Protein AF-A0A426UCU6-F1 (afdb_monomer_lite)

Radius of gyration: 27.32 Å; chains: 1; bounding box: 72×67×62 Å

Sequence (265 aa):
MPDPGFSDDDGSADPRLSAALAAWAEDGAAVGPVLEALKGARLLVPVVAVLGEVEEDENGLRREKTSDMAVPTLKAGSRTALPAFTSTDSLARWDPKARPVAVPLRQALQAAAHEKADTVVLDLAGPVPFELTGPALLALAVGRCAFAVRLPEQPLGYLLALVLAVLAALALGAVVSALSRTTKIAGAIGSAVFFPAMFCAGVWAPVQTMPDVLARIVGYTPFGAAAEALNRAAAGDWPGWTRLGVLVAWTALLTAAASRWFRWE

Structure (mmCIF, N/CA/C/O backbone):
data_AF-A0A426UCU6-F1
#
_entry.id   AF-A0A426UCU6-F1
#
loop_
_atom_site.group_PDB
_atom_site.id
_atom_site.type_symbol
_atom_site.label_atom_id
_atom_site.label_alt_id
_atom_site.label_comp_id
_atom_site.label_asym_id
_atom_site.label_entity_id
_atom_site.label_seq_id
_atom_site.pdbx_PDB_ins_code
_atom_site.Cartn_x
_atom_site.Cartn_y
_atom_site.Cartn_z
_atom_site.occupancy
_atom_site.B_iso_or_equiv
_atom_site.auth_seq_id
_atom_site.auth_comp_id
_atom_site.auth_asym_id
_atom_site.auth_atom_id
_atom_site.pdbx_PDB_model_num
ATOM 1 N N . MET A 1 1 ? -24.075 15.643 0.579 1.00 38.56 1 MET A N 1
ATOM 2 C CA . MET A 1 1 ? -23.185 15.077 1.613 1.00 38.56 1 MET A CA 1
ATOM 3 C C . MET A 1 1 ? -22.781 13.697 1.111 1.00 38.56 1 MET A C 1
ATOM 5 O O . MET A 1 1 ? -23.686 13.008 0.653 1.00 38.56 1 MET A O 1
ATOM 9 N N . PRO A 1 2 ? -21.489 13.335 1.039 1.00 42.75 2 PRO A N 1
ATOM 10 C CA . PRO A 1 2 ? -21.115 11.984 0.632 1.00 42.75 2 PRO A CA 1
ATOM 11 C C . PRO A 1 2 ? -21.655 10.996 1.670 1.00 42.75 2 PRO A C 1
ATOM 13 O O . PRO A 1 2 ? -21.507 11.236 2.866 1.00 42.75 2 PRO A O 1
ATOM 16 N N . ASP A 1 3 ? -22.314 9.937 1.211 1.00 45.59 3 ASP A N 1
ATOM 17 C CA . ASP A 1 3 ? -22.763 8.833 2.055 1.00 45.59 3 ASP A CA 1
ATOM 18 C C . ASP A 1 3 ? -21.530 8.001 2.453 1.00 45.59 3 ASP A C 1
ATOM 20 O O . ASP A 1 3 ? -20.845 7.484 1.564 1.00 45.59 3 ASP A O 1
ATOM 24 N N . PRO A 1 4 ? -21.185 7.904 3.750 1.00 56.03 4 PRO A N 1
ATOM 25 C CA . PRO A 1 4 ? -20.029 7.135 4.198 1.00 56.03 4 PRO A CA 1
ATOM 26 C C . PRO A 1 4 ? -20.205 5.617 4.005 1.00 56.03 4 PRO A C 1
ATOM 28 O O . PRO A 1 4 ? -19.239 4.882 4.207 1.00 56.03 4 PRO A O 1
ATOM 31 N N . GLY A 1 5 ? -21.390 5.143 3.593 1.00 56.28 5 GLY A N 1
ATOM 32 C CA . GLY A 1 5 ? -21.673 3.727 3.332 1.00 56.28 5 GLY A CA 1
ATOM 33 C C . GLY A 1 5 ? -22.004 2.921 4.590 1.00 56.28 5 GLY A C 1
ATOM 34 O O . GLY A 1 5 ? -21.930 1.696 4.566 1.00 56.28 5 GLY A O 1
ATOM 35 N N . PHE A 1 6 ? -22.348 3.606 5.684 1.00 59.41 6 PHE A N 1
ATOM 36 C CA . PHE A 1 6 ? -22.609 3.030 7.010 1.00 59.41 6 PHE A CA 1
ATOM 37 C C . PHE A 1 6 ? -23.947 3.514 7.598 1.00 59.41 6 PHE A C 1
ATOM 39 O O . PHE A 1 6 ? -24.072 3.680 8.805 1.00 59.41 6 PHE A O 1
ATOM 46 N N . SER A 1 7 ? -24.952 3.791 6.764 1.00 58.00 7 SER A N 1
ATOM 47 C CA . SER A 1 7 ? -26.262 4.289 7.218 1.00 58.00 7 SER A CA 1
ATOM 48 C C . SER A 1 7 ? -27.008 3.331 8.158 1.00 58.00 7 SER A C 1
ATOM 50 O O . SER A 1 7 ? -27.798 3.796 8.974 1.00 58.00 7 SER A O 1
ATOM 52 N N . ASP A 1 8 ? -26.722 2.028 8.066 1.00 62.72 8 ASP A N 1
ATOM 53 C CA . ASP A 1 8 ? -27.318 0.958 8.884 1.00 62.72 8 ASP A CA 1
ATOM 54 C C . ASP A 1 8 ? -26.378 0.462 10.006 1.00 62.72 8 ASP A C 1
ATOM 56 O O . ASP A 1 8 ? -26.573 -0.620 10.559 1.00 62.72 8 ASP A O 1
ATOM 60 N N . ASP A 1 9 ? -25.320 1.216 10.319 1.00 75.38 9 ASP A N 1
ATOM 61 C CA . ASP A 1 9 ? -24.362 0.877 11.373 1.00 75.38 9 ASP A CA 1
ATOM 62 C C . ASP A 1 9 ? -24.988 1.012 12.769 1.00 75.38 9 ASP A C 1
ATOM 64 O O . ASP A 1 9 ? -25.373 2.102 13.194 1.00 75.38 9 ASP A O 1
ATOM 68 N N . ASP A 1 10 ? -25.055 -0.101 13.501 1.00 82.19 10 ASP A N 1
ATOM 69 C CA . ASP A 1 10 ? -25.575 -0.162 14.872 1.00 82.19 10 ASP A CA 1
ATOM 70 C C . ASP A 1 10 ? -24.562 0.325 15.927 1.00 82.19 10 ASP A C 1
ATOM 72 O O . ASP A 1 10 ? -24.868 0.373 17.121 1.00 82.19 10 ASP A O 1
ATOM 76 N N . GLY A 1 11 ? -23.356 0.708 15.493 1.00 84.12 11 GLY A N 1
ATOM 77 C CA . GLY A 1 11 ? -22.290 1.225 16.341 1.00 84.12 11 GLY A CA 1
ATOM 78 C C . GLY A 1 11 ? -21.511 0.143 17.088 1.00 84.12 11 GLY A C 1
ATOM 79 O O . GLY A 1 11 ? -20.536 0.474 17.774 1.00 84.12 11 GLY A O 1
ATOM 80 N N . SER A 1 12 ? -21.881 -1.132 16.941 1.00 90.00 12 SER A N 1
ATOM 81 C CA . SER A 1 12 ? -21.169 -2.258 17.543 1.00 90.00 12 SER A CA 1
ATOM 82 C C . SER A 1 12 ? -19.836 -2.538 16.835 1.00 90.00 12 SER A C 1
ATOM 84 O O . SER A 1 12 ? -19.580 -2.089 15.710 1.00 90.00 12 SER A O 1
ATOM 86 N N . ALA A 1 13 ? -18.940 -3.239 17.534 1.00 90.19 13 ALA A N 1
ATOM 87 C CA . ALA A 1 13 ? -17.678 -3.687 16.957 1.00 90.19 13 ALA A CA 1
ATOM 88 C C . ALA A 1 13 ? -17.899 -4.889 16.031 1.00 90.19 13 ALA A C 1
ATOM 90 O O . ALA A 1 13 ? -18.706 -5.769 16.329 1.00 90.19 13 ALA A O 1
ATOM 91 N N . ASP A 1 14 ? -17.127 -4.963 14.942 1.00 91.50 14 ASP A N 1
ATOM 92 C CA . ASP A 1 14 ? -17.108 -6.144 14.075 1.00 91.50 14 ASP A CA 1
ATOM 93 C C . ASP A 1 14 ? -16.701 -7.384 14.903 1.00 91.50 14 ASP A C 1
ATOM 95 O O . ASP A 1 14 ? -15.588 -7.406 15.445 1.00 91.50 14 ASP A O 1
ATOM 99 N N . PRO A 1 15 ? -17.538 -8.440 14.978 1.00 91.19 15 PRO A N 1
ATOM 100 C CA . PRO A 1 15 ? -17.249 -9.625 15.784 1.00 91.19 15 PRO A CA 1
ATOM 101 C C . PRO A 1 15 ? -15.920 -10.303 15.433 1.00 91.19 15 PRO A C 1
ATOM 103 O O . PRO A 1 15 ? -15.260 -10.864 16.310 1.00 91.19 15 PRO A O 1
ATOM 106 N N . ARG A 1 16 ? -15.498 -10.249 14.161 1.00 92.19 16 ARG A N 1
ATOM 107 C CA . ARG A 1 16 ? -14.213 -10.805 13.712 1.00 92.19 16 ARG A CA 1
ATOM 108 C C . ARG A 1 16 ? -13.048 -9.992 14.253 1.00 92.19 16 ARG A C 1
ATOM 110 O O . ARG A 1 16 ? -12.051 -10.576 14.671 1.00 92.19 16 ARG A O 1
ATOM 117 N N . LEU A 1 17 ? -13.175 -8.665 14.262 1.00 92.44 17 LEU A N 1
ATOM 118 C CA . LEU A 1 17 ? -12.158 -7.781 14.823 1.00 92.44 17 LEU A CA 1
ATOM 119 C C . LEU A 1 17 ? -12.081 -7.932 16.343 1.00 92.44 17 LEU A C 1
ATOM 121 O O . LEU A 1 17 ? -10.983 -8.063 16.875 1.00 92.44 17 LEU A O 1
ATOM 125 N N . SER A 1 18 ? -13.222 -7.999 17.033 1.00 93.50 18 SER A N 1
ATOM 126 C CA . SER A 1 18 ? -13.260 -8.241 18.480 1.00 93.50 18 SER A CA 1
ATOM 127 C C . SER A 1 18 ? -12.604 -9.570 18.860 1.00 93.50 18 SER A C 1
ATOM 129 O O . SER A 1 18 ? -11.796 -9.605 19.786 1.00 93.50 18 SER A O 1
ATOM 131 N N . ALA A 1 19 ? -12.889 -10.650 18.125 1.00 93.00 19 ALA A N 1
ATOM 132 C CA . ALA A 1 19 ? -12.264 -11.951 18.361 1.00 93.00 19 ALA A CA 1
ATOM 133 C C . ALA A 1 19 ? -10.749 -11.927 18.097 1.00 93.00 19 ALA A C 1
ATOM 135 O O . ALA A 1 19 ? -9.981 -12.489 18.875 1.00 93.00 19 ALA A O 1
ATOM 136 N N . ALA A 1 20 ? -10.307 -11.252 17.031 1.00 92.25 20 ALA A N 1
ATOM 137 C CA . ALA A 1 20 ? -8.887 -11.125 16.719 1.00 92.25 20 ALA A CA 1
ATOM 138 C C . ALA A 1 20 ? -8.130 -10.303 17.775 1.00 92.25 20 ALA A C 1
ATOM 140 O O . ALA A 1 20 ? -7.030 -10.685 18.167 1.00 92.25 20 ALA A O 1
ATOM 141 N N . LEU A 1 21 ? -8.719 -9.205 18.262 1.00 93.19 21 LEU A N 1
ATOM 142 C CA . LEU A 1 21 ? -8.142 -8.392 19.336 1.00 93.19 21 LEU A CA 1
ATOM 143 C C . LEU A 1 21 ? -8.059 -9.172 20.652 1.00 93.19 21 LEU A C 1
ATOM 145 O O . LEU A 1 21 ? -7.037 -9.104 21.326 1.00 93.19 21 LEU A O 1
ATOM 149 N N . ALA A 1 22 ? -9.090 -9.949 20.996 1.00 93.50 22 ALA A N 1
ATOM 150 C CA . ALA A 1 22 ? -9.064 -10.819 22.171 1.00 93.50 22 ALA A CA 1
ATOM 151 C C . ALA A 1 22 ? -7.966 -11.891 22.064 1.00 93.50 22 ALA A C 1
ATOM 153 O O . ALA A 1 22 ? -7.187 -12.062 22.996 1.00 93.50 22 ALA A O 1
ATOM 154 N N . ALA A 1 23 ? -7.840 -12.547 20.905 1.00 90.69 23 ALA A N 1
ATOM 155 C CA . ALA A 1 23 ? -6.775 -13.518 20.661 1.00 90.69 23 ALA A CA 1
ATOM 156 C C . ALA A 1 23 ? -5.378 -12.882 20.746 1.00 90.69 23 ALA A C 1
ATOM 158 O O . ALA A 1 23 ? -4.464 -13.487 21.292 1.00 90.69 23 ALA A O 1
ATOM 159 N N . TRP A 1 24 ? -5.213 -11.650 20.255 1.00 91.88 24 TRP A N 1
ATOM 160 C CA . TRP A 1 24 ? -3.963 -10.902 20.399 1.00 91.88 24 TRP A CA 1
ATOM 161 C C . TRP A 1 24 ? -3.661 -10.505 21.851 1.00 91.88 24 TRP A C 1
ATOM 163 O O . TRP A 1 24 ? -2.501 -10.497 22.259 1.00 91.88 24 TRP A O 1
ATOM 173 N N . ALA A 1 25 ? -4.687 -10.192 22.647 1.00 91.62 25 ALA A N 1
ATOM 174 C CA . ALA A 1 25 ? -4.513 -9.889 24.066 1.00 91.62 25 ALA A CA 1
ATOM 175 C C . ALA A 1 25 ? -4.003 -11.106 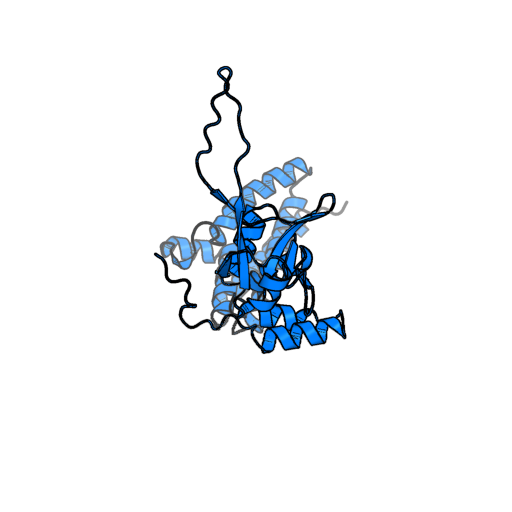24.859 1.00 91.62 25 ALA A C 1
ATOM 177 O O . ALA A 1 25 ? -3.271 -10.938 25.834 1.00 91.62 25 ALA A O 1
ATOM 178 N N . GLU A 1 26 ? -4.378 -12.317 24.438 1.00 91.56 26 GLU A N 1
ATOM 179 C CA . GLU A 1 26 ? -3.870 -13.576 24.993 1.00 91.56 26 GLU A CA 1
ATOM 180 C C . GLU A 1 26 ? -2.491 -13.953 24.420 1.00 91.56 26 GLU A C 1
ATOM 182 O O . GLU A 1 26 ? -1.612 -14.387 25.166 1.00 91.56 26 GLU A O 1
ATOM 187 N N . ASP A 1 27 ? -2.282 -13.755 23.114 1.00 87.69 27 ASP A N 1
ATOM 188 C CA . ASP A 1 27 ? -1.032 -14.015 22.395 1.00 87.69 27 ASP A CA 1
ATOM 189 C C . ASP A 1 27 ? -0.600 -12.801 21.556 1.00 87.69 27 ASP A C 1
ATOM 191 O O . ASP A 1 27 ? -1.056 -12.584 20.429 1.00 87.69 27 ASP A O 1
ATOM 195 N N . GLY A 1 28 ? 0.375 -12.047 22.070 1.00 82.69 28 GLY A N 1
ATOM 196 C CA . GLY A 1 28 ? 0.906 -10.856 21.404 1.00 82.69 28 GLY A CA 1
ATOM 197 C C . GLY A 1 28 ? 1.529 -11.107 20.021 1.00 82.69 28 GLY A C 1
ATOM 198 O O . GLY A 1 28 ? 1.760 -10.144 19.286 1.00 82.69 28 GLY A O 1
ATOM 199 N N . ALA A 1 29 ? 1.785 -12.364 19.630 1.00 79.38 29 ALA A N 1
ATOM 200 C CA . ALA A 1 29 ? 2.235 -12.722 18.285 1.00 79.38 29 ALA A CA 1
ATOM 201 C C . ALA A 1 29 ? 1.091 -12.771 17.250 1.00 79.38 29 ALA A C 1
ATOM 203 O O . ALA A 1 29 ? 1.349 -12.678 16.045 1.00 79.38 29 ALA A O 1
ATOM 204 N N . ALA A 1 30 ? -0.174 -12.845 17.682 1.00 81.88 30 ALA A N 1
ATOM 205 C CA . ALA A 1 30 ? -1.359 -12.961 16.826 1.00 81.88 30 ALA A CA 1
ATOM 206 C C . ALA A 1 30 ? -1.780 -11.633 16.154 1.00 81.88 30 ALA A C 1
ATOM 208 O O . ALA A 1 30 ? -2.961 -11.341 15.973 1.00 81.88 30 ALA A O 1
ATOM 209 N N . VAL A 1 31 ? -0.810 -10.821 15.725 1.00 84.56 31 VAL A N 1
ATOM 210 C CA . VAL A 1 31 ? -1.042 -9.535 15.042 1.00 84.56 31 VAL A CA 1
ATOM 211 C C . VAL A 1 31 ? -1.654 -9.732 13.649 1.00 84.56 31 VAL A C 1
ATOM 213 O O . VAL A 1 31 ? -2.490 -8.942 13.220 1.00 84.56 31 VAL A O 1
ATOM 216 N N . GLY A 1 32 ? -1.271 -10.794 12.931 1.00 83.19 32 GLY A N 1
ATOM 217 C CA . GLY A 1 32 ? -1.750 -11.072 11.568 1.00 83.19 32 GLY A CA 1
ATOM 218 C C . GLY A 1 32 ? -3.282 -11.118 11.444 1.00 83.19 32 GLY A C 1
ATOM 219 O O . GLY A 1 32 ? -3.838 -10.362 10.646 1.00 83.19 32 GLY A O 1
ATOM 220 N N . PRO A 1 33 ? -3.983 -11.936 12.253 1.00 86.06 33 PRO A N 1
ATOM 221 C CA . PRO A 1 33 ? -5.446 -11.957 12.303 1.00 86.06 33 PRO A CA 1
ATOM 222 C C . PRO A 1 33 ? -6.094 -10.591 12.574 1.00 86.06 33 PRO A C 1
ATOM 224 O O . PRO A 1 33 ? -7.106 -10.272 11.949 1.00 86.06 33 PRO A O 1
ATOM 227 N N . VAL A 1 34 ? -5.502 -9.761 13.445 1.00 88.56 34 VAL A N 1
ATOM 228 C CA . VAL A 1 34 ? -5.992 -8.396 13.726 1.00 88.56 34 VAL A CA 1
ATOM 229 C C . VAL A 1 34 ? -5.906 -7.531 12.470 1.00 88.56 34 VAL A C 1
ATOM 231 O O . VAL A 1 34 ? -6.882 -6.884 12.089 1.00 88.56 34 VAL A O 1
ATOM 234 N N . LEU A 1 35 ? -4.762 -7.556 11.779 1.00 86.62 35 LEU A N 1
ATOM 235 C CA . LEU A 1 35 ? -4.560 -6.796 10.544 1.00 86.62 35 LEU A CA 1
ATOM 236 C C . LEU A 1 35 ? -5.507 -7.239 9.420 1.00 86.62 35 LEU A C 1
ATOM 238 O O . LEU A 1 35 ? -5.981 -6.389 8.667 1.00 86.62 35 LEU A O 1
ATOM 242 N N . GLU A 1 36 ? -5.800 -8.537 9.299 1.00 85.06 36 GLU A N 1
ATOM 243 C CA . GLU A 1 36 ? -6.770 -9.045 8.321 1.00 85.06 36 GLU A CA 1
ATOM 244 C C . GLU A 1 36 ? -8.198 -8.586 8.636 1.00 85.06 36 GLU A C 1
ATOM 246 O O . GLU A 1 36 ? -8.884 -8.079 7.745 1.00 85.06 36 GLU A O 1
ATOM 251 N N . ALA A 1 37 ? -8.631 -8.692 9.896 1.00 88.19 37 ALA A N 1
ATOM 252 C CA . ALA A 1 37 ? -9.958 -8.244 10.316 1.00 88.19 37 ALA A CA 1
ATOM 253 C C . ALA A 1 37 ? -10.142 -6.725 10.124 1.00 88.19 37 ALA A C 1
ATOM 255 O O . ALA A 1 37 ? -11.186 -6.275 9.647 1.00 88.19 37 ALA A O 1
ATOM 256 N N . LEU A 1 38 ? -9.098 -5.930 10.387 1.00 88.19 38 LEU A N 1
ATOM 257 C CA . LEU A 1 38 ? -9.118 -4.474 10.217 1.00 88.19 38 LEU A CA 1
ATOM 258 C C . LEU A 1 38 ? -9.374 -4.012 8.773 1.00 88.19 38 LEU A C 1
ATOM 260 O O . LEU A 1 38 ? -9.878 -2.908 8.571 1.00 88.19 38 LEU A O 1
ATOM 264 N N . LYS A 1 39 ? -9.048 -4.815 7.749 1.00 83.94 39 LYS A N 1
ATOM 265 C CA . LYS A 1 39 ? -9.211 -4.410 6.336 1.00 83.94 39 LYS A CA 1
ATOM 266 C C . LYS A 1 39 ? -10.669 -4.165 5.946 1.00 83.94 39 LYS A C 1
ATOM 268 O O . LYS A 1 39 ? -10.915 -3.328 5.072 1.00 83.94 39 LYS A O 1
ATOM 273 N N . GLY A 1 40 ? -11.587 -4.928 6.539 1.00 80.31 40 GLY A N 1
ATOM 274 C CA . GLY A 1 40 ? -13.028 -4.851 6.289 1.00 80.31 40 GLY A CA 1
ATOM 275 C C . GLY A 1 40 ? -13.802 -4.095 7.366 1.00 80.31 40 GLY A C 1
ATOM 276 O O . GLY A 1 40 ? -14.949 -3.731 7.126 1.00 80.31 40 GLY A O 1
ATOM 277 N N . ALA A 1 41 ? -13.180 -3.842 8.518 1.00 87.00 41 ALA A N 1
ATOM 278 C CA . ALA A 1 41 ? -13.841 -3.213 9.645 1.00 87.00 41 ALA A CA 1
ATOM 279 C C . ALA A 1 41 ? -14.044 -1.703 9.446 1.00 87.00 41 ALA A C 1
ATOM 281 O O . ALA A 1 41 ? -13.223 -0.981 8.864 1.00 87.00 41 ALA A O 1
ATOM 282 N N . ARG A 1 42 ? -15.153 -1.232 10.004 1.00 91.06 42 ARG A N 1
ATOM 283 C CA . ARG A 1 42 ? -15.456 0.176 10.233 1.00 91.06 42 ARG A CA 1
ATOM 284 C C . ARG A 1 42 ? -14.768 0.629 11.519 1.00 91.06 42 ARG A C 1
ATOM 286 O O . ARG A 1 42 ? -14.824 -0.071 12.526 1.00 91.06 42 ARG A O 1
ATOM 293 N N . LEU A 1 43 ? -14.145 1.802 11.483 1.00 92.38 43 LEU A N 1
ATOM 294 C CA . LEU A 1 43 ? -13.566 2.449 12.657 1.00 92.38 43 LEU A CA 1
ATOM 295 C C . LEU A 1 43 ? -14.312 3.745 12.961 1.00 92.38 43 LEU A C 1
ATOM 297 O O . LEU A 1 43 ? -14.764 4.445 12.056 1.00 92.38 43 LEU A O 1
ATOM 301 N N . LEU A 1 44 ? -14.397 4.083 14.240 1.00 91.94 44 LEU A N 1
ATOM 302 C CA . LEU A 1 44 ? -14.905 5.355 14.726 1.00 91.94 44 LEU A CA 1
ATOM 303 C C . LEU A 1 44 ? -13.738 6.269 15.060 1.00 91.94 44 LEU A C 1
ATOM 305 O O . LEU A 1 44 ? -12.973 5.998 15.984 1.00 91.94 44 LEU A O 1
ATOM 309 N N . VAL A 1 45 ? -13.618 7.368 14.324 1.00 91.06 45 VAL A N 1
ATOM 310 C CA . VAL A 1 45 ? -12.691 8.445 14.671 1.00 91.06 45 VAL A CA 1
ATOM 311 C C . VAL A 1 45 ? -13.464 9.470 15.506 1.00 91.06 45 VAL A C 1
ATOM 313 O O . VAL A 1 45 ? -14.530 9.917 15.068 1.00 91.06 45 VAL A O 1
ATOM 316 N N . PRO A 1 46 ? -12.986 9.826 16.712 1.00 88.88 46 PRO A N 1
ATOM 317 C CA . PRO A 1 46 ? -13.632 10.8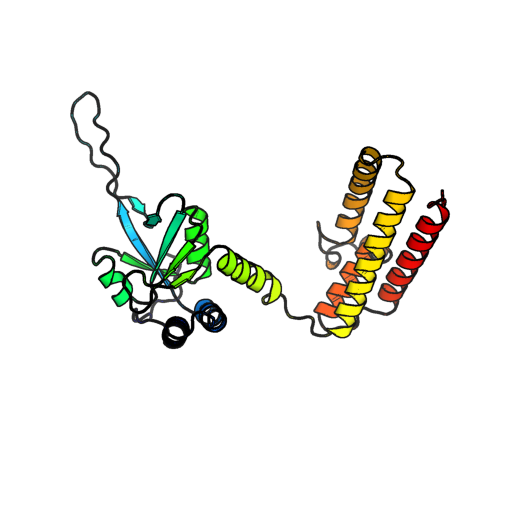46 17.520 1.00 88.88 46 PRO A CA 1
ATOM 318 C C . PRO A 1 46 ? -13.464 12.212 16.865 1.00 88.88 46 PRO A C 1
ATOM 320 O O . PRO A 1 46 ? -12.376 12.568 16.416 1.00 88.88 46 PRO A O 1
ATOM 323 N N . VAL A 1 47 ? -14.521 13.014 16.874 1.00 84.31 47 VAL A N 1
ATOM 324 C CA . VAL A 1 47 ? -14.413 14.443 16.582 1.00 84.31 47 VAL A CA 1
ATOM 325 C C . VAL A 1 47 ? -14.917 15.217 17.787 1.00 84.31 47 VAL A C 1
ATOM 327 O O . VAL A 1 47 ? -16.038 14.998 18.259 1.00 84.31 47 VAL A O 1
ATOM 330 N N . VAL A 1 48 ? -14.071 16.112 18.291 1.00 76.44 48 VAL A N 1
ATOM 331 C CA . VAL A 1 48 ? -14.371 16.980 19.431 1.00 76.44 48 VAL A CA 1
ATOM 332 C C . VAL A 1 48 ? -14.369 18.432 18.969 1.00 76.44 48 VAL A C 1
ATOM 334 O O . VAL A 1 48 ? -13.588 18.829 18.104 1.00 76.44 48 VAL A O 1
ATOM 337 N N . ALA A 1 49 ? -15.273 19.232 19.527 1.00 64.12 49 ALA A N 1
ATOM 338 C CA . ALA A 1 49 ? -15.246 20.671 19.310 1.00 64.12 49 ALA A CA 1
ATOM 339 C C . ALA A 1 49 ? -14.083 21.252 20.122 1.00 64.12 49 ALA A C 1
ATOM 341 O O . ALA A 1 49 ? -14.080 21.143 21.350 1.00 64.12 49 ALA A O 1
ATOM 342 N N . VAL A 1 50 ? -13.104 21.856 19.450 1.00 57.00 50 VAL A N 1
ATOM 343 C CA . VAL A 1 50 ? -12.022 22.577 20.126 1.00 57.00 50 VAL A CA 1
ATOM 344 C C . VAL A 1 50 ? -12.442 24.040 20.229 1.00 57.00 50 VAL A C 1
ATOM 346 O O . VAL A 1 50 ? -12.776 24.680 19.233 1.00 57.00 50 VAL A O 1
ATOM 349 N N . LEU A 1 51 ? -12.481 24.563 21.455 1.00 46.44 51 LEU A N 1
ATOM 350 C CA . LEU A 1 51 ? -12.589 26.001 21.691 1.00 46.44 51 LEU A CA 1
ATOM 351 C C . LEU A 1 51 ? -11.263 26.627 21.249 1.00 46.44 51 LEU A C 1
ATOM 353 O O . LEU A 1 51 ? -10.224 26.313 21.825 1.00 46.44 51 LEU A O 1
ATOM 357 N N . GLY A 1 52 ? -11.297 27.449 20.198 1.00 43.72 52 GLY A N 1
ATOM 358 C CA . GLY A 1 52 ? -10.126 28.195 19.738 1.00 43.72 52 GLY A CA 1
ATOM 359 C C . GLY A 1 52 ? -9.561 29.094 20.842 1.00 43.72 52 GLY A C 1
ATOM 360 O O . GLY A 1 52 ? -10.300 29.538 21.724 1.00 43.72 52 GLY A O 1
ATOM 361 N N . GLU A 1 53 ? -8.249 29.333 20.806 1.00 38.78 53 GLU A N 1
ATOM 362 C CA . GLU A 1 53 ? -7.574 30.235 21.742 1.00 38.78 53 GLU A CA 1
ATOM 363 C C . GLU A 1 53 ? -8.213 31.632 21.711 1.00 38.78 53 GLU A C 1
ATOM 365 O O . GLU A 1 53 ? -8.568 32.163 20.658 1.00 38.78 53 GLU A O 1
ATOM 370 N N . VAL A 1 54 ? -8.396 32.214 22.898 1.00 41.59 54 VAL A N 1
ATOM 371 C CA . VAL A 1 54 ? -8.938 33.563 23.069 1.00 41.59 54 VAL A CA 1
ATOM 372 C C . VAL A 1 54 ? -7.808 34.557 22.805 1.00 41.59 54 VAL A C 1
ATOM 374 O O . VAL A 1 54 ? -6.948 34.736 23.662 1.00 41.59 54 VAL A O 1
ATOM 377 N N . GLU A 1 55 ? -7.804 35.218 21.649 1.00 37.91 55 GLU A N 1
ATOM 378 C CA . GLU A 1 55 ? -7.014 36.442 21.479 1.00 37.91 55 GLU A CA 1
ATOM 379 C C . GLU A 1 55 ? -7.745 37.606 22.167 1.00 37.91 55 GLU A C 1
ATOM 381 O O . GLU A 1 55 ? -8.884 37.942 21.828 1.00 37.91 55 GLU A O 1
ATOM 386 N N . GLU A 1 56 ? -7.103 38.208 23.171 1.00 38.56 56 GLU A N 1
ATOM 387 C CA . GLU A 1 56 ? -7.499 39.513 23.702 1.00 38.56 56 GLU A CA 1
ATOM 388 C C . GLU A 1 56 ? -6.964 40.604 22.765 1.00 38.56 56 GLU A C 1
ATOM 390 O O . GLU A 1 56 ? -5.760 40.822 22.667 1.00 38.56 56 GLU A O 1
ATOM 395 N N . ASP A 1 57 ? -7.874 41.287 22.066 1.00 47.72 57 ASP A N 1
ATOM 396 C CA . ASP A 1 57 ? -7.584 42.561 21.402 1.00 47.72 57 ASP A CA 1
ATOM 397 C C . ASP A 1 57 ? -7.299 43.648 22.463 1.00 47.72 57 ASP A C 1
ATOM 399 O O . ASP A 1 57 ? -7.841 43.598 23.573 1.00 47.72 57 ASP A O 1
ATOM 403 N N . GLU A 1 58 ? -6.509 44.668 22.112 1.00 50.72 58 GLU A N 1
ATOM 404 C CA . GLU A 1 58 ? -6.047 45.771 22.982 1.00 50.72 58 GLU A CA 1
ATOM 405 C C . GLU A 1 58 ? -7.185 46.577 23.651 1.00 50.72 58 GLU A C 1
ATOM 407 O O . GLU A 1 58 ? -6.938 47.388 24.541 1.00 50.72 58 GLU A O 1
ATOM 412 N N . ASN A 1 59 ? -8.445 46.332 23.277 1.00 53.09 59 ASN A N 1
ATOM 413 C CA . ASN A 1 59 ? -9.636 47.001 23.807 1.00 53.09 59 ASN A CA 1
ATOM 414 C C . ASN A 1 59 ? -10.521 46.118 24.715 1.00 53.09 59 ASN A C 1
ATOM 416 O O . ASN A 1 59 ? -11.633 46.521 25.062 1.00 53.09 59 ASN A O 1
ATOM 420 N N . GLY A 1 60 ? -10.073 44.917 25.101 1.00 51.69 60 GLY A N 1
ATOM 421 C CA . GLY A 1 60 ? -10.758 44.082 26.101 1.00 51.69 60 GLY A CA 1
ATOM 422 C C . GLY A 1 60 ? -12.107 43.487 25.666 1.00 51.69 60 GLY A C 1
ATOM 423 O O . GLY A 1 60 ? -12.866 43.004 26.510 1.00 51.69 60 GLY A O 1
ATOM 424 N N . LEU A 1 61 ? -12.434 43.487 24.368 1.00 47.47 61 LEU A N 1
ATOM 425 C CA . LEU A 1 61 ? -13.608 42.775 23.857 1.00 47.47 61 LEU A CA 1
ATOM 426 C C . LEU A 1 61 ? -13.256 41.328 23.497 1.00 47.47 61 LEU A C 1
ATOM 428 O O . LEU A 1 61 ? -12.667 41.050 22.455 1.00 47.47 61 LEU A O 1
ATOM 432 N N . ARG A 1 62 ? -13.712 40.391 24.335 1.00 44.38 62 ARG A N 1
ATOM 433 C CA . ARG A 1 62 ? -13.715 38.953 24.037 1.00 44.38 62 ARG A CA 1
ATOM 434 C C . ARG A 1 62 ? -14.689 38.667 22.901 1.00 44.38 62 ARG A C 1
ATOM 436 O O . ARG A 1 62 ? -15.902 38.780 23.077 1.00 44.38 62 ARG A O 1
ATOM 443 N N . ARG A 1 63 ? -14.171 38.281 21.737 1.00 42.56 63 ARG A N 1
ATOM 444 C CA . ARG A 1 63 ? -14.989 37.824 20.611 1.00 42.56 63 ARG A CA 1
ATOM 445 C C . ARG A 1 63 ? -14.783 36.330 20.395 1.00 42.56 63 ARG A C 1
ATOM 447 O O . ARG A 1 63 ? -13.970 35.918 19.580 1.00 42.56 63 ARG A O 1
ATOM 454 N N . GLU A 1 64 ? -15.560 35.526 21.115 1.00 45.69 64 GLU A N 1
ATOM 455 C CA . GLU A 1 64 ? -15.683 34.086 20.871 1.00 45.69 64 GLU A CA 1
ATOM 456 C C . GLU A 1 64 ? -16.232 33.868 19.457 1.00 45.69 64 GLU A C 1
ATOM 458 O O . GLU A 1 64 ? -17.389 34.196 19.167 1.00 45.69 64 GLU A O 1
ATOM 463 N N . LYS A 1 65 ? -15.402 33.373 18.535 1.00 41.47 65 LYS A N 1
ATOM 464 C CA . LYS A 1 65 ? -15.855 33.120 17.169 1.00 41.47 65 LYS A CA 1
ATOM 465 C C . LYS A 1 65 ? -15.268 31.834 16.591 1.00 41.47 65 LYS A C 1
ATOM 467 O O . LYS A 1 65 ? -14.124 31.795 16.159 1.00 41.47 65 LYS A O 1
ATOM 472 N N . THR A 1 66 ? -16.182 30.874 16.442 1.00 40.00 66 THR A N 1
ATOM 473 C CA . THR A 1 66 ? -16.148 29.655 15.613 1.00 40.00 66 THR A CA 1
ATOM 474 C C . THR A 1 66 ? -15.574 28.413 16.295 1.00 40.00 66 THR A C 1
ATOM 476 O O . THR A 1 66 ? -14.380 28.287 16.525 1.00 40.00 66 THR A O 1
ATOM 479 N N . SER A 1 67 ? -16.471 27.479 16.617 1.00 42.19 67 SER A N 1
ATOM 480 C CA . SER A 1 67 ? -16.145 26.115 17.026 1.00 42.19 67 SER A CA 1
ATOM 481 C C . SER A 1 67 ? -15.590 25.350 15.822 1.00 42.19 67 SER A C 1
ATOM 483 O O . SER A 1 67 ? -16.362 25.002 14.929 1.00 42.19 67 SER A O 1
ATOM 485 N N . ASP A 1 68 ? -14.282 25.097 15.787 1.00 51.50 68 ASP A N 1
ATOM 486 C CA . ASP A 1 68 ? -13.679 24.206 14.792 1.00 51.50 68 ASP A CA 1
ATOM 487 C C . ASP A 1 68 ? -13.749 22.755 15.292 1.00 51.50 68 ASP A C 1
ATOM 489 O O . ASP A 1 68 ? -13.451 22.438 16.449 1.00 51.50 68 ASP A O 1
ATOM 493 N N . MET A 1 69 ? -14.218 21.863 14.421 1.00 57.59 69 MET A N 1
ATOM 494 C CA . MET A 1 69 ? -14.320 20.431 14.698 1.00 57.59 69 MET A CA 1
ATOM 495 C C . MET A 1 69 ? -12.965 19.788 14.401 1.00 57.59 69 MET A C 1
ATOM 497 O O . MET A 1 69 ? -12.576 19.712 13.237 1.00 57.59 69 MET A O 1
ATOM 501 N N . ALA A 1 70 ? -12.258 19.319 15.429 1.00 67.50 70 ALA A N 1
ATOM 502 C CA . ALA A 1 70 ? -10.935 18.724 15.272 1.00 67.50 70 ALA A CA 1
ATOM 503 C C . ALA A 1 70 ? -10.939 17.238 15.635 1.00 67.50 70 ALA A C 1
ATOM 505 O O . ALA A 1 70 ? -11.668 16.783 16.525 1.00 67.50 70 ALA A O 1
ATOM 506 N N . VAL A 1 71 ? -10.085 16.482 14.947 1.00 73.56 71 VAL A N 1
ATOM 507 C CA . VAL A 1 71 ? -9.759 15.115 15.343 1.00 73.56 71 VAL A CA 1
ATOM 508 C C . VAL A 1 71 ? -8.706 15.206 16.451 1.00 73.56 71 VAL A C 1
ATOM 510 O O . VAL A 1 71 ? -7.625 15.746 16.216 1.00 73.56 71 VAL A O 1
ATOM 513 N N . PRO A 1 72 ? -8.996 14.741 17.674 1.00 78.06 72 PRO A N 1
ATOM 514 C CA . PRO A 1 72 ? -8.058 14.850 18.775 1.00 78.06 72 PRO A CA 1
ATOM 515 C C . PRO A 1 72 ? -6.870 13.915 18.538 1.00 78.06 72 PRO A C 1
ATOM 517 O O . PRO A 1 72 ? -7.046 12.733 18.259 1.00 78.06 72 PRO A O 1
ATOM 520 N N . THR A 1 73 ? -5.654 14.431 18.693 1.00 82.12 73 THR A N 1
ATOM 521 C CA . THR A 1 73 ? -4.426 13.625 18.706 1.00 82.12 73 THR A CA 1
ATOM 522 C C . THR A 1 73 ? -3.932 13.441 20.132 1.00 82.12 73 THR A C 1
ATOM 524 O O . THR A 1 73 ? -3.882 14.401 20.903 1.00 82.12 73 THR A O 1
ATOM 527 N N . LEU A 1 74 ? -3.491 12.237 20.473 1.00 83.12 74 LEU A N 1
ATOM 528 C CA . LEU A 1 74 ? -2.840 11.944 21.744 1.00 83.12 74 LEU A CA 1
ATOM 529 C C . LEU A 1 74 ? -1.334 12.184 21.608 1.00 83.12 74 LEU A C 1
ATOM 531 O O . LEU A 1 74 ? -0.719 11.723 20.648 1.00 83.12 74 LEU A O 1
ATOM 535 N N . LYS A 1 75 ? -0.723 12.880 22.571 1.00 81.19 75 LYS A N 1
ATOM 536 C CA . LYS A 1 75 ? 0.732 13.090 22.616 1.00 81.19 75 LYS A CA 1
ATOM 537 C C . LYS A 1 75 ? 1.337 12.366 23.812 1.00 81.19 75 LYS A C 1
ATOM 539 O O . LYS A 1 75 ? 0.905 12.573 24.942 1.00 81.19 75 LYS A O 1
ATOM 544 N N . ALA A 1 76 ? 2.363 11.556 23.564 1.00 71.56 76 ALA A N 1
ATOM 545 C CA . ALA A 1 76 ? 3.134 10.861 24.592 1.00 71.56 76 ALA A CA 1
ATOM 546 C C . ALA A 1 76 ? 4.634 11.045 24.318 1.00 71.56 76 ALA A C 1
ATOM 548 O O . ALA A 1 76 ? 5.244 10.316 23.531 1.00 71.56 76 ALA A O 1
ATOM 549 N N . GLY A 1 77 ? 5.235 12.058 24.950 1.00 76.94 77 GLY A N 1
ATOM 550 C CA . GLY A 1 77 ? 6.612 12.462 24.660 1.00 76.94 77 GLY A CA 1
ATOM 551 C C . GLY A 1 77 ? 6.744 13.001 23.233 1.00 76.94 77 GLY A C 1
ATOM 552 O O . GLY A 1 77 ? 6.101 13.988 22.885 1.00 76.94 77 GLY A O 1
ATOM 553 N N . SER A 1 78 ? 7.570 12.354 22.407 1.00 73.69 78 SER A N 1
ATOM 554 C CA . SER A 1 78 ? 7.737 12.687 20.984 1.00 73.69 78 SER A CA 1
ATOM 555 C C . SER A 1 78 ? 6.731 11.996 20.056 1.00 73.69 78 SER A C 1
ATOM 557 O O . SER A 1 78 ? 6.678 12.336 18.876 1.00 73.69 78 SER A O 1
ATOM 559 N N . ARG A 1 79 ? 5.952 11.029 20.561 1.00 78.44 79 ARG A N 1
ATOM 560 C CA . ARG A 1 79 ? 5.001 10.255 19.755 1.00 78.44 79 ARG A CA 1
ATOM 561 C C . ARG A 1 79 ? 3.642 10.935 19.707 1.00 78.44 79 ARG A C 1
ATOM 563 O O . ARG A 1 79 ? 3.164 11.453 20.720 1.00 78.44 79 ARG A O 1
ATOM 570 N N . THR A 1 80 ? 3.030 10.898 18.529 1.00 84.00 80 THR A N 1
ATOM 571 C CA . THR A 1 80 ? 1.686 11.428 18.284 1.00 84.00 80 THR A CA 1
ATOM 572 C C . THR A 1 80 ? 0.820 10.296 17.761 1.00 84.00 80 THR A C 1
ATOM 574 O O . THR A 1 80 ? 1.158 9.670 16.761 1.00 84.00 80 THR A O 1
ATOM 577 N N . ALA A 1 81 ? -0.290 10.031 18.438 1.00 87.12 81 ALA A N 1
ATOM 578 C CA . ALA A 1 81 ? -1.185 8.937 18.120 1.00 87.12 81 ALA A CA 1
ATOM 579 C C . ALA A 1 81 ? -2.585 9.442 17.769 1.00 87.12 81 ALA A C 1
ATOM 581 O O . ALA A 1 81 ? -3.118 10.344 18.418 1.00 87.12 81 ALA A O 1
ATOM 582 N N . LEU A 1 82 ? -3.192 8.819 16.763 1.00 90.06 82 LEU A N 1
ATOM 583 C CA . LEU A 1 82 ? -4.593 9.018 16.426 1.00 90.06 82 LEU A CA 1
ATOM 584 C C . LEU A 1 82 ? -5.442 7.986 17.192 1.00 90.06 82 LEU A C 1
ATOM 586 O O . LEU A 1 82 ? -5.266 6.786 16.961 1.00 90.06 82 LEU A O 1
ATOM 590 N N . PRO A 1 83 ? -6.355 8.400 18.085 1.00 92.38 83 PRO A N 1
ATOM 591 C CA . PRO A 1 83 ? -7.320 7.491 18.681 1.00 92.38 83 PRO A CA 1
ATOM 592 C C . PRO A 1 83 ? -8.362 7.070 17.637 1.00 92.38 83 PRO A C 1
ATOM 594 O O . PRO A 1 83 ? -8.911 7.900 16.911 1.00 92.38 83 PRO A O 1
ATOM 597 N N . ALA A 1 84 ? -8.655 5.778 17.582 1.00 93.62 84 ALA A N 1
ATOM 598 C CA . ALA A 1 84 ? -9.759 5.214 16.819 1.00 93.62 84 ALA A CA 1
ATOM 599 C C . ALA A 1 84 ? -10.441 4.119 17.648 1.00 93.62 84 ALA A C 1
ATOM 601 O O . ALA A 1 84 ? -9.829 3.512 18.522 1.00 93.62 84 ALA A O 1
ATOM 602 N N . PHE A 1 85 ? -11.722 3.874 17.398 1.00 94.81 85 PHE A N 1
ATOM 603 C CA . PHE A 1 85 ? -12.526 2.970 18.220 1.00 94.81 85 PHE A CA 1
ATOM 604 C C . PHE A 1 85 ? -13.266 1.960 17.360 1.00 94.81 85 PHE A C 1
ATOM 606 O O . PHE A 1 85 ? -13.698 2.273 16.249 1.00 94.81 85 PHE A O 1
ATOM 613 N N . THR A 1 86 ? -13.413 0.743 17.871 1.00 94.19 86 THR A N 1
ATOM 614 C CA . THR A 1 86 ? -14.151 -0.320 17.178 1.00 94.19 86 THR A CA 1
ATOM 615 C C . THR A 1 86 ? -15.655 -0.219 17.420 1.00 94.19 86 THR A C 1
ATOM 617 O O . THR A 1 86 ? -16.432 -0.632 16.566 1.00 94.19 86 THR A O 1
ATOM 620 N N . SER A 1 87 ? -16.078 0.377 18.542 1.00 94.00 87 SER A N 1
ATOM 621 C CA . SER A 1 87 ? -17.489 0.544 18.904 1.00 94.00 87 SER A CA 1
ATOM 622 C C . SER A 1 87 ? -17.789 1.899 19.544 1.00 94.00 87 SER A C 1
ATOM 624 O O . SER A 1 87 ? -16.899 2.575 20.070 1.00 94.00 87 SER A O 1
ATOM 626 N N . THR A 1 88 ? -19.063 2.294 19.526 1.00 91.94 88 THR A N 1
ATOM 627 C CA . THR A 1 88 ? -19.541 3.494 20.229 1.00 91.94 88 THR A CA 1
ATOM 628 C C . THR A 1 88 ? -19.398 3.370 21.744 1.00 91.94 88 THR A C 1
ATOM 630 O O . THR A 1 88 ? -19.176 4.380 22.402 1.00 91.94 88 THR A O 1
ATOM 633 N N . ASP A 1 89 ? -19.477 2.155 22.297 1.00 92.56 89 ASP A N 1
ATOM 634 C CA . ASP A 1 89 ? -19.258 1.900 23.726 1.00 92.56 89 ASP A CA 1
ATOM 635 C C . ASP A 1 89 ? -17.795 2.160 24.116 1.00 92.56 89 ASP A C 1
ATOM 637 O O . ASP A 1 89 ? -17.531 2.920 25.047 1.00 92.56 89 ASP A O 1
ATOM 641 N N . SER A 1 90 ? -16.838 1.631 23.343 1.00 92.44 90 SER A N 1
ATOM 642 C CA . SER A 1 90 ? -15.403 1.893 23.538 1.00 92.44 90 SER A CA 1
ATOM 643 C C . SER A 1 90 ? -15.082 3.391 23.446 1.00 92.44 90 SER A C 1
ATOM 645 O O . SER A 1 90 ? -14.316 3.915 24.256 1.00 92.44 90 SER A O 1
ATOM 647 N N . LEU A 1 91 ? -15.701 4.095 22.488 1.00 91.94 91 LEU A N 1
ATOM 648 C CA . LEU A 1 91 ? -15.566 5.546 22.341 1.00 91.94 91 LEU A CA 1
ATOM 649 C C . LEU A 1 91 ? -16.143 6.297 23.550 1.00 91.94 91 LEU A C 1
ATOM 651 O O . LEU A 1 91 ? -15.485 7.185 24.086 1.00 91.94 91 LEU A O 1
ATOM 655 N N . ALA A 1 92 ? -17.347 5.936 23.998 1.00 91.06 92 ALA A N 1
ATOM 656 C CA . ALA A 1 92 ? -18.018 6.597 25.115 1.00 91.06 92 ALA A CA 1
ATOM 657 C C . ALA A 1 92 ? -17.285 6.387 26.450 1.00 91.06 92 ALA A C 1
ATOM 659 O O . ALA A 1 92 ? -17.295 7.279 27.297 1.00 91.06 92 ALA A O 1
ATOM 660 N N . ARG A 1 93 ? -16.612 5.241 26.633 1.00 92.38 93 ARG A N 1
ATOM 661 C CA . ARG A 1 93 ? -15.719 5.003 27.781 1.00 92.38 93 ARG A CA 1
ATOM 662 C C . ARG A 1 93 ? -14.510 5.934 27.786 1.00 92.38 93 ARG A C 1
ATOM 664 O O . ARG A 1 93 ? -14.022 6.275 28.859 1.00 92.38 93 ARG A O 1
ATOM 671 N N . TRP A 1 94 ? -14.017 6.314 26.607 1.00 91.12 94 TRP A N 1
ATOM 672 C CA . TRP A 1 94 ? -12.893 7.236 26.468 1.00 91.12 94 TRP A CA 1
ATOM 673 C C . TRP A 1 94 ? -13.321 8.699 26.631 1.00 91.12 94 TRP A C 1
ATOM 675 O O . TRP A 1 94 ? -12.755 9.406 27.462 1.00 91.12 94 TRP A O 1
ATOM 685 N N . ASP A 1 95 ? -14.327 9.143 25.874 1.00 89.25 95 ASP A N 1
ATOM 686 C CA . ASP A 1 95 ? -14.912 10.481 25.993 1.00 89.25 95 ASP A CA 1
ATOM 687 C C . ASP A 1 95 ? -16.410 10.461 25.624 1.00 89.25 95 ASP A C 1
ATOM 689 O O . ASP A 1 95 ? -16.760 10.397 24.441 1.00 89.25 95 ASP A O 1
ATOM 693 N N . PRO A 1 96 ? -17.321 10.588 26.610 1.00 87.25 96 PRO A N 1
ATOM 694 C CA . PRO A 1 96 ? -18.764 10.630 26.367 1.00 87.25 96 PRO A CA 1
ATOM 695 C C . PRO A 1 96 ? -19.235 11.807 25.499 1.00 87.25 96 PRO A C 1
ATOM 697 O O . PRO A 1 96 ? -20.365 11.793 25.008 1.00 87.25 96 PRO A O 1
ATOM 700 N N . LYS A 1 97 ? -18.423 12.863 25.352 1.00 85.25 97 LYS A N 1
ATOM 701 C CA . LYS A 1 97 ? -18.752 14.059 24.558 1.00 85.25 97 LYS A CA 1
ATOM 702 C C . LYS A 1 97 ? -18.258 13.966 23.115 1.00 85.25 97 LYS A C 1
ATOM 704 O O . LYS A 1 97 ? -18.667 14.792 22.294 1.00 85.25 97 LYS A O 1
ATOM 709 N N . ALA A 1 98 ? -17.396 13.002 22.798 1.00 86.69 98 ALA A N 1
ATOM 710 C CA . ALA A 1 98 ? -16.869 12.830 21.455 1.00 86.69 98 ALA A CA 1
ATOM 711 C C . ALA A 1 98 ? -17.971 12.381 20.490 1.00 86.69 98 ALA A C 1
ATOM 713 O O . ALA A 1 98 ? -18.773 11.494 20.787 1.00 86.69 98 ALA A O 1
ATOM 714 N N . ARG A 1 99 ? -18.008 12.989 19.302 1.00 88.50 99 ARG A N 1
ATOM 715 C CA . ARG A 1 99 ? -18.942 12.574 18.254 1.00 88.50 99 ARG A CA 1
ATOM 716 C C . ARG A 1 99 ? -18.313 11.457 17.420 1.00 88.50 99 ARG A C 1
ATOM 718 O O . ARG A 1 99 ? -17.201 11.657 16.925 1.00 88.50 99 ARG A O 1
ATOM 725 N N . PRO A 1 100 ? -18.994 10.311 17.239 1.00 89.31 100 PRO A N 1
ATOM 726 C CA . PRO A 1 100 ? -18.485 9.227 16.412 1.00 89.31 100 PRO A CA 1
ATOM 727 C C . PRO A 1 100 ? -18.562 9.599 14.931 1.00 89.31 100 PRO A C 1
ATOM 729 O O . PRO A 1 100 ? -19.629 9.957 14.431 1.00 89.31 100 PRO A O 1
ATOM 732 N N . VAL A 1 101 ? -17.447 9.463 14.214 1.00 89.69 101 VAL A N 1
ATOM 733 C CA . VAL A 1 101 ? -17.429 9.497 12.747 1.00 89.69 101 VAL A CA 1
ATOM 734 C C . VAL A 1 101 ? -16.969 8.140 12.233 1.00 89.69 101 VAL A C 1
ATOM 736 O O . VAL A 1 101 ? -15.812 7.759 12.406 1.00 89.69 101 VAL A O 1
ATOM 739 N N . ALA A 1 102 ? -17.895 7.410 11.612 1.00 90.00 102 ALA A N 1
ATOM 740 C CA . ALA A 1 102 ? -17.629 6.118 10.996 1.00 90.00 102 ALA A CA 1
ATOM 741 C C . ALA A 1 102 ? -16.828 6.292 9.704 1.00 90.00 102 ALA A C 1
ATOM 743 O O . ALA A 1 102 ? -17.264 6.967 8.769 1.00 90.00 102 ALA A O 1
ATOM 744 N N . VAL A 1 103 ? -15.653 5.671 9.656 1.00 88.44 103 VAL A N 1
ATOM 745 C CA . VAL A 1 103 ? -14.745 5.719 8.513 1.00 88.44 103 VAL A CA 1
ATOM 746 C C . VAL A 1 103 ? -14.139 4.338 8.245 1.00 88.44 103 VAL A C 1
ATOM 748 O O . VAL A 1 103 ? -13.900 3.562 9.175 1.00 88.44 103 VAL A O 1
ATOM 751 N N . PRO A 1 104 ? -13.830 4.000 6.983 1.00 88.69 104 PRO A N 1
ATOM 752 C CA . PRO A 1 104 ? -13.029 2.820 6.689 1.00 88.69 104 PRO A CA 1
ATOM 753 C C . PRO A 1 104 ? -11.591 3.013 7.192 1.00 88.69 104 PRO A C 1
ATOM 755 O O . PRO A 1 104 ? -11.081 4.138 7.210 1.00 88.69 104 PRO A O 1
ATOM 758 N N . LEU A 1 105 ? -10.880 1.910 7.467 1.00 85.75 105 LEU A N 1
ATOM 759 C CA . LEU A 1 105 ? -9.468 1.928 7.891 1.00 85.75 105 LEU A CA 1
ATOM 760 C C . LEU A 1 105 ? -8.605 2.881 7.050 1.00 85.75 105 LEU A C 1
ATOM 762 O O . LEU A 1 105 ? -7.815 3.644 7.586 1.00 85.75 105 LEU A O 1
ATOM 766 N N . ARG A 1 106 ? -8.785 2.887 5.723 1.00 82.44 106 ARG A N 1
ATOM 767 C CA . ARG A 1 106 ? -8.045 3.783 4.815 1.00 82.44 106 ARG A CA 1
ATOM 768 C C . ARG A 1 106 ? -8.139 5.252 5.207 1.00 82.44 106 ARG A C 1
ATOM 770 O O . ARG A 1 106 ? -7.133 5.950 5.167 1.00 82.44 106 ARG A O 1
ATOM 777 N N . GLN A 1 107 ? -9.338 5.709 5.531 1.00 84.06 107 GLN A N 1
ATOM 778 C CA . GLN A 1 107 ? -9.579 7.104 5.855 1.00 84.06 107 GLN A CA 1
ATOM 779 C C . GLN A 1 107 ? -9.074 7.426 7.266 1.00 84.06 107 GLN A C 1
ATOM 781 O O . GLN A 1 107 ? -8.510 8.497 7.461 1.00 84.06 107 GLN A O 1
ATOM 786 N N . ALA A 1 108 ? -9.154 6.482 8.212 1.00 85.31 108 ALA A N 1
ATOM 787 C CA . ALA A 1 108 ? -8.492 6.618 9.513 1.00 85.31 108 ALA A CA 1
ATOM 788 C C . ALA A 1 108 ? -6.963 6.761 9.364 1.00 85.31 108 ALA A C 1
ATOM 790 O O . ALA A 1 108 ? -6.358 7.635 9.978 1.00 85.31 108 ALA A O 1
ATOM 791 N N . LEU A 1 109 ? -6.336 5.970 8.485 1.00 83.81 109 LEU A N 1
ATOM 792 C CA . LEU A 1 109 ? -4.903 6.090 8.188 1.00 83.81 109 LEU A CA 1
ATOM 793 C C . LEU A 1 109 ? -4.548 7.422 7.507 1.00 83.81 109 LEU A C 1
ATOM 795 O O . LEU A 1 109 ? -3.504 8.001 7.798 1.00 83.81 109 LEU A O 1
ATOM 799 N N . GLN A 1 110 ? -5.406 7.924 6.614 1.00 81.31 110 GLN A N 1
ATOM 800 C CA . GLN A 1 110 ? -5.230 9.246 6.003 1.00 81.31 110 GLN A CA 1
ATOM 801 C C . GLN A 1 110 ? -5.329 10.369 7.038 1.00 81.31 110 GLN A C 1
ATOM 803 O O . GLN A 1 110 ? -4.514 11.287 7.001 1.00 81.31 110 GLN A O 1
ATOM 808 N N . ALA A 1 111 ? -6.278 10.275 7.974 1.00 81.12 111 ALA A N 1
ATOM 809 C CA . ALA A 1 111 ? -6.396 11.214 9.085 1.00 81.12 111 ALA A CA 1
ATOM 810 C C . ALA A 1 111 ? -5.138 11.184 9.965 1.00 81.12 111 ALA A C 1
ATOM 812 O O . ALA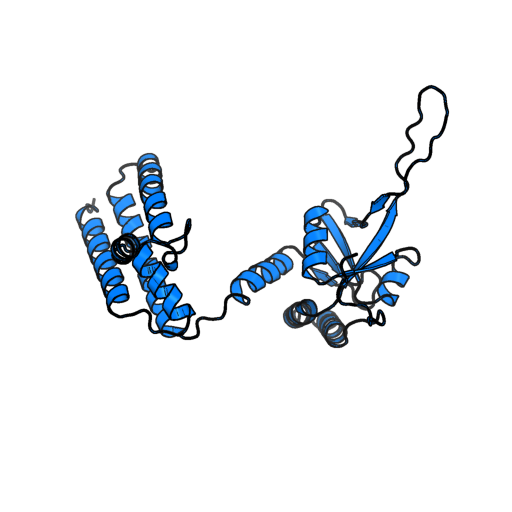 A 1 111 ? -4.568 12.234 10.240 1.00 81.12 111 ALA A O 1
ATOM 813 N N . ALA A 1 112 ? -4.627 9.997 10.309 1.00 83.31 112 ALA A N 1
ATOM 814 C CA . ALA A 1 112 ? -3.377 9.867 11.059 1.00 83.31 112 ALA A CA 1
ATOM 815 C C . ALA A 1 112 ? -2.197 10.539 10.335 1.00 83.31 112 ALA A C 1
ATOM 817 O O . ALA A 1 112 ? -1.446 11.295 10.945 1.00 83.31 112 ALA A O 1
ATOM 818 N N . ALA A 1 113 ? -2.067 10.329 9.021 1.00 80.94 113 ALA A N 1
ATOM 819 C CA . ALA A 1 113 ? -1.018 10.960 8.222 1.00 80.94 113 ALA A CA 1
ATOM 820 C C . ALA A 1 113 ? -1.154 12.493 8.161 1.00 80.94 113 ALA A C 1
ATOM 822 O O . ALA A 1 113 ? -0.147 13.197 8.258 1.00 80.94 113 ALA A O 1
ATOM 823 N N . HIS A 1 114 ? -2.379 13.010 8.020 1.00 79.12 114 HIS A N 1
ATOM 824 C CA . HIS A 1 114 ? -2.661 14.449 8.011 1.00 79.12 114 HIS A CA 1
ATOM 825 C C . HIS A 1 114 ? -2.279 15.109 9.342 1.00 79.12 114 HIS A C 1
ATOM 827 O O . HIS A 1 114 ? -1.606 16.139 9.358 1.00 79.12 114 HIS A O 1
ATOM 833 N N . GLU A 1 115 ? -2.612 14.447 10.449 1.00 80.25 115 GLU A N 1
ATOM 834 C CA . GLU A 1 115 ? -2.295 14.885 11.810 1.00 80.25 115 GLU A CA 1
ATOM 835 C C . GLU A 1 115 ? -0.834 14.620 12.225 1.00 80.25 115 GLU A C 1
ATOM 837 O O . GLU A 1 115 ? -0.445 14.884 13.363 1.00 80.25 115 GLU A O 1
ATOM 842 N N . LYS A 1 116 ? 0.003 14.101 11.312 1.00 80.88 116 LYS A N 1
ATOM 843 C CA . LYS A 1 116 ? 1.396 13.690 11.577 1.00 80.88 116 LYS A CA 1
ATOM 844 C C . LYS A 1 116 ? 1.512 12.698 12.745 1.00 80.88 116 LYS A C 1
ATOM 846 O O . LYS A 1 116 ? 2.521 12.682 13.452 1.00 80.88 116 LYS A O 1
ATOM 851 N N . ALA A 1 117 ? 0.486 11.872 12.937 1.00 81.75 117 ALA A N 1
ATOM 852 C CA . ALA A 1 117 ? 0.489 10.777 13.889 1.00 81.75 117 ALA A CA 1
ATOM 853 C C . ALA A 1 117 ? 1.237 9.569 13.304 1.00 81.75 117 ALA A C 1
ATOM 855 O O . ALA A 1 117 ? 0.978 9.145 12.177 1.00 81.75 117 ALA A O 1
ATOM 856 N N . ASP A 1 118 ? 2.165 9.005 14.075 1.00 80.06 118 ASP A N 1
ATOM 857 C CA . ASP A 1 118 ? 2.965 7.834 13.689 1.00 80.06 118 ASP A CA 1
ATOM 858 C C . ASP A 1 118 ? 2.323 6.502 14.115 1.00 80.06 118 ASP A C 1
ATOM 860 O O . ASP A 1 118 ? 2.807 5.423 13.759 1.00 80.06 118 ASP A O 1
ATOM 864 N N . THR A 1 119 ? 1.227 6.588 14.872 1.00 85.06 119 THR A N 1
ATOM 865 C CA . THR A 1 119 ? 0.537 5.462 15.496 1.00 85.06 119 THR A CA 1
ATOM 866 C C . THR A 1 119 ? -0.974 5.687 15.448 1.00 85.06 119 THR A C 1
ATOM 868 O O . THR A 1 119 ? -1.452 6.795 15.694 1.00 85.06 119 THR A O 1
ATOM 871 N N . VAL A 1 120 ? -1.745 4.635 15.175 1.00 89.06 120 VAL A N 1
ATOM 872 C CA . VAL A 1 120 ? -3.193 4.616 15.436 1.00 89.06 120 VAL A CA 1
ATOM 873 C C . VAL A 1 120 ? -3.435 3.725 16.644 1.00 89.06 120 VAL A C 1
ATOM 875 O O . VAL A 1 120 ? -2.965 2.592 16.667 1.00 89.06 120 VAL A O 1
ATOM 878 N N . VAL A 1 121 ? -4.148 4.220 17.651 1.00 91.31 121 VAL A N 1
ATOM 879 C CA . VAL A 1 121 ? -4.455 3.450 18.862 1.00 91.31 121 VAL A CA 1
ATOM 880 C C . VAL A 1 121 ? -5.926 3.090 18.846 1.00 91.31 121 VAL A C 1
ATOM 882 O O . VAL A 1 121 ? -6.781 3.976 18.853 1.00 91.31 121 VAL A O 1
ATOM 885 N N . LEU A 1 122 ? -6.201 1.790 18.806 1.00 92.69 122 LEU A N 1
ATOM 886 C CA . LEU A 1 122 ? -7.546 1.241 18.867 1.00 92.69 122 LEU A CA 1
ATOM 887 C C . LEU A 1 122 ? -7.972 1.052 20.319 1.00 92.69 122 LEU A C 1
ATOM 889 O O . LEU A 1 122 ? -7.192 0.528 21.112 1.00 92.69 122 LEU A O 1
ATOM 893 N N . ASP A 1 123 ? -9.208 1.447 20.634 1.00 92.75 123 ASP A N 1
ATOM 894 C CA . ASP A 1 123 ? -9.896 1.134 21.895 1.00 92.75 123 ASP A CA 1
ATOM 895 C C . ASP A 1 123 ? -9.041 1.413 23.141 1.00 92.75 123 ASP A C 1
ATOM 897 O O . ASP A 1 123 ? -8.897 0.576 24.032 1.00 92.75 123 ASP A O 1
ATOM 901 N N . LEU A 1 124 ? -8.475 2.624 23.219 1.00 88.44 124 LEU A N 1
ATOM 902 C CA . LEU A 1 124 ? -7.605 3.048 24.324 1.00 88.44 124 LEU A CA 1
ATOM 903 C C . LEU A 1 124 ? -8.235 2.805 25.712 1.00 88.44 124 LEU A C 1
ATOM 905 O O . LEU A 1 124 ? -7.528 2.466 26.657 1.00 88.44 124 LEU A O 1
ATOM 909 N N . ALA A 1 125 ? -9.557 2.973 25.832 1.00 86.50 125 ALA A N 1
ATOM 910 C CA . ALA A 1 125 ? -10.324 2.762 27.065 1.00 86.50 125 ALA A CA 1
ATOM 911 C C . ALA A 1 125 ? -10.878 1.325 27.221 1.00 86.50 125 ALA A C 1
ATOM 913 O O . ALA A 1 125 ? -11.729 1.065 28.076 1.00 86.50 125 ALA A O 1
ATOM 914 N N . GLY A 1 126 ? -10.398 0.387 26.405 1.00 85.38 126 GLY A N 1
ATOM 915 C CA . GLY A 1 126 ? -10.847 -0.999 26.355 1.00 85.38 126 GLY A CA 1
ATOM 916 C C . GLY A 1 126 ? -11.978 -1.244 25.346 1.00 85.38 126 GLY A C 1
ATOM 917 O O . GLY A 1 126 ? -12.540 -0.296 24.795 1.00 85.38 126 GLY A O 1
ATOM 918 N N . PRO A 1 127 ? -12.327 -2.523 25.100 1.00 83.31 127 PRO A N 1
ATOM 919 C CA . PRO A 1 127 ? -11.973 -3.692 25.917 1.00 83.31 127 PRO A CA 1
ATOM 920 C C . PRO A 1 127 ? -10.528 -4.191 25.756 1.00 83.31 127 PRO A C 1
ATOM 922 O O . PRO A 1 127 ? -9.973 -4.704 26.723 1.00 83.31 127 PRO A O 1
ATOM 925 N N . VAL A 1 128 ? -9.905 -3.999 24.589 1.00 91.19 128 VAL A N 1
ATOM 926 C CA . VAL A 1 128 ? -8.503 -4.370 24.327 1.00 91.19 128 VAL A CA 1
ATOM 927 C C . VAL A 1 128 ? -7.797 -3.205 23.625 1.00 91.19 128 VAL A C 1
ATOM 929 O O . VAL A 1 128 ? -8.102 -2.956 22.459 1.00 91.19 128 VAL A O 1
ATOM 932 N N . PRO A 1 129 ? -6.865 -2.494 24.287 1.00 91.19 129 PRO A N 1
ATOM 933 C CA . PRO A 1 129 ? -6.117 -1.428 23.640 1.00 91.19 129 PRO A CA 1
ATOM 934 C C . PRO A 1 129 ? -5.095 -2.035 22.676 1.00 91.19 129 PRO A C 1
ATOM 936 O O . PRO A 1 129 ? -4.283 -2.870 23.075 1.00 91.19 129 PRO A O 1
ATOM 939 N N . PHE A 1 130 ? -5.113 -1.614 21.413 1.00 90.25 130 PHE A N 1
ATOM 940 C CA . PHE A 1 130 ? -4.194 -2.123 20.393 1.00 90.25 130 PHE A CA 1
ATOM 941 C C . PHE A 1 130 ? -3.488 -0.982 19.663 1.00 90.25 130 PHE A C 1
ATOM 943 O O . PHE A 1 130 ? -4.126 -0.102 19.085 1.00 90.25 130 PHE A O 1
ATOM 950 N N . GLU A 1 131 ? -2.156 -1.009 19.663 1.00 89.06 131 GLU A N 1
ATOM 951 C CA . GLU A 1 131 ? -1.336 -0.011 18.980 1.00 89.06 131 GLU A CA 1
ATOM 952 C C . GLU A 1 131 ? -0.972 -0.474 17.567 1.00 89.06 131 GLU A C 1
ATOM 954 O O . GLU A 1 131 ? -0.162 -1.381 17.359 1.00 89.06 131 GLU A O 1
ATOM 959 N N . LEU A 1 132 ? -1.517 0.213 16.570 1.00 84.38 132 LEU A N 1
ATOM 960 C CA . LEU A 1 132 ? -1.102 0.073 15.184 1.00 84.38 132 LEU A CA 1
ATOM 961 C C . LEU A 1 132 ? 0.064 1.033 14.908 1.00 84.38 132 LEU A C 1
ATOM 963 O O . LEU A 1 132 ? -0.124 2.196 14.548 1.00 84.38 132 LEU A O 1
ATOM 967 N N . THR A 1 133 ? 1.280 0.531 15.116 1.00 80.25 133 THR A N 1
ATOM 968 C CA . THR A 1 133 ? 2.536 1.295 15.026 1.00 80.25 133 THR A CA 1
ATOM 969 C C . THR A 1 133 ? 3.102 1.368 13.605 1.00 80.25 133 THR A C 1
ATOM 971 O O . THR A 1 133 ? 2.736 0.582 12.729 1.00 80.25 133 THR A O 1
ATOM 974 N N . GLY A 1 134 ? 4.057 2.279 13.380 1.00 66.81 134 GLY A N 1
ATOM 975 C CA . GLY A 1 134 ? 4.757 2.490 12.105 1.00 66.81 134 GLY A CA 1
ATOM 976 C C . GLY A 1 134 ? 5.146 1.224 11.315 1.00 66.81 134 GLY A C 1
ATOM 977 O O . GLY A 1 134 ? 4.844 1.166 10.126 1.00 66.81 134 GLY A O 1
ATOM 978 N N . PRO A 1 135 ? 5.750 0.179 11.914 1.00 64.31 135 PRO A N 1
ATOM 979 C CA . PRO A 1 135 ? 6.054 -1.069 11.204 1.00 64.31 135 PRO A CA 1
ATOM 980 C C . PRO A 1 135 ? 4.811 -1.840 10.733 1.00 64.31 135 PRO A C 1
ATOM 982 O O . PRO A 1 135 ? 4.823 -2.408 9.644 1.00 64.31 135 PRO A O 1
ATOM 985 N N . ALA A 1 136 ? 3.725 -1.836 11.510 1.00 63.47 136 ALA A N 1
ATOM 986 C CA . ALA A 1 136 ? 2.455 -2.458 11.135 1.00 63.47 136 ALA A CA 1
ATOM 987 C C . ALA A 1 136 ? 1.694 -1.613 10.098 1.00 63.47 136 ALA A C 1
ATOM 989 O O . ALA A 1 136 ? 1.103 -2.158 9.169 1.00 63.47 136 ALA A O 1
ATOM 990 N N . LEU A 1 137 ? 1.777 -0.283 10.191 1.00 65.19 137 LEU A N 1
ATOM 991 C CA . LEU A 1 137 ? 1.309 0.648 9.161 1.00 65.19 137 LEU A CA 1
ATOM 992 C C . LEU A 1 137 ? 2.066 0.451 7.847 1.00 65.19 137 LEU A C 1
ATOM 994 O O . LEU A 1 137 ? 1.451 0.396 6.783 1.00 65.19 137 LEU A O 1
ATOM 998 N N . LEU A 1 138 ? 3.386 0.267 7.919 1.00 59.84 138 LEU A N 1
ATOM 999 C CA . LEU A 1 138 ? 4.222 -0.090 6.782 1.00 59.84 138 LEU A CA 1
ATOM 1000 C C . LEU A 1 138 ? 3.831 -1.467 6.246 1.00 59.84 138 LEU A C 1
ATOM 1002 O O . LEU A 1 138 ? 3.685 -1.605 5.043 1.00 59.84 138 LEU A O 1
ATOM 1006 N N . ALA A 1 139 ? 3.584 -2.464 7.097 1.00 60.50 139 ALA A N 1
ATOM 1007 C CA . ALA A 1 139 ? 3.120 -3.785 6.675 1.00 60.50 139 ALA A CA 1
ATOM 1008 C C . ALA A 1 139 ? 1.719 -3.750 6.041 1.00 60.50 139 ALA A C 1
ATOM 1010 O O . ALA A 1 139 ? 1.463 -4.505 5.110 1.00 60.50 139 ALA A O 1
ATOM 1011 N N . LEU A 1 140 ? 0.822 -2.858 6.470 1.00 59.31 140 LEU A N 1
ATOM 1012 C CA . LEU A 1 140 ? -0.479 -2.635 5.834 1.00 59.31 140 LEU A CA 1
ATOM 1013 C C . LEU A 1 140 ? -0.351 -1.865 4.517 1.00 59.31 140 LEU A C 1
ATOM 1015 O O . LEU A 1 140 ? -1.067 -2.178 3.568 1.00 59.31 140 LEU A O 1
ATOM 1019 N N . ALA A 1 141 ? 0.558 -0.893 4.426 1.00 59.78 141 ALA A N 1
ATOM 1020 C CA . ALA A 1 141 ? 0.858 -0.162 3.196 1.00 59.78 141 ALA A CA 1
ATOM 1021 C C . ALA A 1 141 ? 1.544 -1.067 2.160 1.00 59.78 141 ALA A C 1
ATOM 1023 O O . ALA A 1 141 ? 1.104 -1.147 1.015 1.00 59.78 141 ALA A O 1
ATOM 1024 N N . VAL A 1 142 ? 2.558 -1.823 2.582 1.00 57.16 142 VAL A N 1
ATOM 1025 C CA . VAL A 1 142 ? 3.245 -2.855 1.797 1.00 57.16 142 VAL A CA 1
ATOM 1026 C C . VAL A 1 142 ? 2.288 -3.988 1.481 1.00 57.16 142 VAL A C 1
ATOM 1028 O O . VAL A 1 142 ? 2.254 -4.420 0.344 1.00 57.16 142 VAL A O 1
ATOM 1031 N N . GLY A 1 143 ? 1.445 -4.417 2.417 1.00 53.72 143 GLY A N 1
ATOM 1032 C CA . GLY A 1 143 ? 0.392 -5.396 2.176 1.00 53.72 143 GLY A CA 1
ATOM 1033 C C . GLY A 1 143 ? -0.636 -4.898 1.158 1.00 53.72 143 GLY A C 1
ATOM 1034 O O . GLY A 1 143 ? -1.152 -5.675 0.366 1.00 53.72 143 GLY A O 1
ATOM 1035 N N . ARG A 1 144 ? -0.873 -3.588 1.074 1.00 50.16 144 ARG A N 1
ATOM 1036 C CA . ARG A 1 144 ? -1.642 -2.967 -0.011 1.00 50.16 144 ARG A CA 1
ATOM 1037 C C . ARG A 1 144 ? -0.897 -3.019 -1.347 1.00 50.16 144 ARG A C 1
ATOM 1039 O O . ARG A 1 144 ? -1.512 -3.347 -2.354 1.00 50.16 144 ARG A O 1
ATOM 1046 N N . CYS A 1 145 ? 0.406 -2.750 -1.355 1.00 52.03 145 CYS A N 1
ATOM 1047 C CA . CYS A 1 145 ? 1.246 -2.854 -2.553 1.00 52.03 145 CYS A CA 1
ATOM 1048 C C . CYS A 1 145 ? 1.508 -4.309 -2.991 1.00 52.03 145 CYS A C 1
ATOM 1050 O O . CYS A 1 145 ? 1.726 -4.553 -4.170 1.00 52.03 145 CYS A O 1
ATOM 1052 N N . ALA A 1 146 ? 1.471 -5.270 -2.067 1.00 48.72 146 ALA A N 1
ATOM 1053 C CA . ALA A 1 146 ? 1.825 -6.671 -2.285 1.00 48.72 146 ALA A CA 1
ATOM 1054 C C . ALA A 1 146 ? 0.603 -7.585 -2.473 1.00 48.72 146 ALA A C 1
ATOM 1056 O O . ALA A 1 146 ? 0.706 -8.564 -3.201 1.00 48.72 146 ALA A O 1
ATOM 1057 N N . PHE A 1 147 ? -0.551 -7.271 -1.863 1.00 48.62 147 PHE A N 1
ATOM 1058 C CA . PHE A 1 147 ? -1.768 -8.100 -1.924 1.00 48.62 147 PHE A CA 1
ATOM 1059 C C . PHE A 1 147 ? -2.939 -7.470 -2.700 1.00 48.62 147 PHE A C 1
ATOM 1061 O O . PHE A 1 147 ? -3.902 -8.176 -2.991 1.00 48.62 147 PHE A O 1
ATOM 1068 N N . ALA A 1 148 ? -2.894 -6.178 -3.064 1.00 51.47 148 ALA A N 1
ATOM 1069 C CA . ALA A 1 148 ? -3.845 -5.595 -4.029 1.00 51.47 148 ALA A CA 1
ATOM 1070 C C . ALA A 1 148 ? -3.306 -5.568 -5.473 1.00 51.47 148 ALA A C 1
ATOM 1072 O O . ALA A 1 148 ? -4.048 -5.246 -6.400 1.00 51.47 148 ALA A O 1
ATOM 1073 N N . VAL A 1 149 ? -2.041 -5.949 -5.683 1.00 47.47 149 VAL A N 1
ATOM 1074 C CA . VAL A 1 149 ? -1.574 -6.439 -6.983 1.00 47.47 149 VAL A CA 1
ATOM 1075 C C . VAL A 1 149 ? -2.048 -7.881 -7.060 1.00 47.47 149 VAL A C 1
ATOM 1077 O O . VAL A 1 149 ? -1.722 -8.676 -6.180 1.00 47.47 149 VAL A O 1
ATOM 1080 N N . ARG A 1 150 ? -2.871 -8.221 -8.059 1.00 49.56 150 ARG A N 1
ATOM 1081 C CA . ARG A 1 150 ? -3.228 -9.623 -8.295 1.00 49.56 150 ARG A CA 1
ATOM 1082 C C . ARG A 1 150 ? -1.929 -10.425 -8.347 1.00 49.56 150 ARG A C 1
ATOM 1084 O O . ARG A 1 150 ? -1.043 -10.079 -9.126 1.00 49.56 150 ARG A O 1
ATOM 1091 N N . LEU A 1 151 ? -1.798 -11.437 -7.484 1.00 56.16 151 LEU A N 1
ATOM 1092 C CA . LEU A 1 151 ? -0.687 -12.381 -7.574 1.00 56.16 151 LEU A CA 1
ATOM 1093 C C . LEU A 1 151 ? -0.631 -12.867 -9.027 1.00 56.16 151 LEU A C 1
ATOM 1095 O O . LEU A 1 151 ? -1.695 -13.168 -9.576 1.00 56.16 151 LEU A O 1
ATOM 1099 N N . PRO A 1 152 ? 0.553 -12.877 -9.663 1.00 60.19 152 PRO A N 1
ATOM 1100 C CA . PRO A 1 152 ? 0.656 -13.231 -11.067 1.00 60.19 152 PRO A CA 1
ATOM 1101 C C . PRO A 1 152 ? 0.019 -14.602 -11.266 1.00 60.19 152 PRO A C 1
ATOM 1103 O O . PRO A 1 152 ? 0.455 -15.575 -10.647 1.00 60.19 152 PRO A O 1
ATOM 1106 N N . GLU A 1 153 ? -1.017 -14.677 -12.106 1.00 68.38 153 GLU A N 1
ATOM 1107 C CA . GLU A 1 153 ? -1.753 -15.931 -12.317 1.00 68.38 153 GLU A CA 1
ATOM 1108 C C . GLU A 1 153 ? -0.839 -17.020 -12.906 1.00 68.38 153 GLU A C 1
ATOM 1110 O O . GLU A 1 153 ? -1.109 -18.212 -12.763 1.00 68.38 153 GLU A O 1
ATOM 1115 N N . GLN A 1 154 ? 0.311 -16.620 -13.469 1.00 82.44 154 GLN A N 1
ATOM 1116 C CA . GLN A 1 154 ? 1.402 -17.512 -13.830 1.00 82.44 154 GLN A CA 1
ATOM 1117 C C . GLN A 1 154 ? 2.700 -17.232 -13.031 1.00 82.44 154 GLN A C 1
ATOM 1119 O O . GLN A 1 154 ? 3.613 -16.551 -13.517 1.00 82.44 154 GLN A O 1
ATOM 1124 N N . PRO A 1 155 ? 2.858 -17.814 -11.827 1.00 78.62 155 PRO A N 1
ATOM 1125 C CA . PRO A 1 155 ? 3.967 -17.491 -10.925 1.00 78.62 155 PRO A CA 1
ATOM 1126 C C . PRO A 1 155 ? 5.336 -17.916 -11.471 1.00 78.62 155 PRO A C 1
ATOM 1128 O O . PRO A 1 155 ? 6.321 -17.203 -11.293 1.00 78.62 155 PRO A O 1
ATOM 1131 N N . LEU A 1 156 ? 5.409 -19.048 -12.181 1.00 83.81 156 LEU A N 1
ATOM 1132 C CA . LEU A 1 156 ? 6.660 -19.554 -12.758 1.00 83.81 156 LEU A CA 1
ATOM 1133 C C . LEU A 1 156 ? 7.192 -18.649 -13.874 1.00 83.81 156 LEU A C 1
ATOM 1135 O O . LEU A 1 156 ? 8.376 -18.316 -13.887 1.00 83.81 156 LEU A O 1
ATOM 1139 N N . GLY A 1 157 ? 6.317 -18.227 -14.792 1.00 84.81 157 GLY A N 1
ATOM 1140 C CA . GLY A 1 157 ? 6.687 -17.309 -15.867 1.00 84.81 157 GLY A CA 1
ATOM 1141 C C . GLY A 1 157 ? 7.103 -15.946 -15.323 1.00 84.81 157 GLY A C 1
ATOM 1142 O O . GLY A 1 157 ? 8.093 -15.374 -15.782 1.00 84.81 157 GLY A O 1
ATOM 1143 N N . TYR A 1 158 ? 6.403 -15.465 -14.292 1.00 82.25 158 TYR A N 1
ATOM 1144 C CA . TYR A 1 158 ? 6.726 -14.206 -13.629 1.00 82.25 158 TYR A CA 1
ATOM 1145 C C . TYR A 1 158 ? 8.092 -14.264 -12.940 1.00 82.25 158 TYR A C 1
ATOM 1147 O O . TYR A 1 158 ? 8.917 -13.374 -13.138 1.00 82.25 158 TYR A O 1
ATOM 1155 N N . LEU A 1 159 ? 8.373 -15.335 -12.190 1.00 85.69 159 LEU A N 1
ATOM 1156 C CA . LEU A 1 159 ? 9.658 -15.527 -11.517 1.00 85.69 159 LEU A CA 1
ATOM 1157 C C . LEU A 1 159 ? 10.813 -15.640 -12.520 1.00 85.69 159 LEU A C 1
ATOM 1159 O O . LEU A 1 159 ? 11.856 -15.022 -12.322 1.00 85.69 159 LEU A O 1
ATOM 1163 N N . LEU A 1 160 ? 10.620 -16.360 -13.629 1.00 88.94 160 LEU A N 1
ATOM 1164 C CA . LEU A 1 160 ? 11.616 -16.455 -14.696 1.00 88.94 160 LEU A CA 1
ATOM 1165 C C . LEU A 1 160 ? 11.910 -15.086 -15.332 1.00 88.94 160 LEU A C 1
ATOM 1167 O O . LEU A 1 160 ? 13.074 -14.706 -15.473 1.00 88.94 160 LEU A O 1
ATOM 1171 N N . ALA A 1 161 ? 10.866 -14.336 -15.697 1.00 87.81 161 ALA A N 1
ATOM 1172 C CA . ALA A 1 161 ? 11.010 -12.997 -16.263 1.00 87.81 161 ALA A CA 1
ATOM 1173 C C . ALA A 1 161 ? 11.685 -12.032 -15.273 1.00 87.81 161 ALA A C 1
ATOM 1175 O O . ALA A 1 161 ? 12.542 -11.246 -15.674 1.00 87.81 161 ALA A O 1
ATOM 1176 N N . LEU A 1 162 ? 11.354 -12.135 -13.982 1.00 85.06 162 LEU A N 1
ATOM 1177 C CA . LEU A 1 162 ? 11.945 -11.334 -12.912 1.00 85.06 162 LEU A CA 1
ATOM 1178 C C . LEU A 1 162 ? 13.440 -11.620 -12.753 1.00 85.06 162 LEU A C 1
ATOM 1180 O O . LEU A 1 162 ? 14.239 -10.687 -12.726 1.00 85.06 162 LEU A O 1
ATOM 1184 N N . VAL A 1 163 ? 13.830 -12.896 -12.693 1.00 89.00 163 VAL A N 1
ATOM 1185 C CA . VAL A 1 163 ? 15.242 -13.295 -12.589 1.00 89.00 163 VAL A CA 1
ATOM 1186 C C . VAL A 1 163 ? 16.036 -12.776 -13.787 1.00 89.00 163 VAL A C 1
ATOM 1188 O O . VAL A 1 163 ? 17.095 -12.178 -13.606 1.00 89.00 163 VAL A O 1
ATOM 1191 N N . LEU A 1 164 ? 15.518 -12.930 -15.008 1.00 88.06 164 LEU A N 1
ATOM 1192 C CA . LEU A 1 164 ? 16.183 -12.423 -16.211 1.00 88.06 164 LEU A CA 1
ATOM 1193 C C . LEU A 1 164 ? 16.286 -10.892 -16.230 1.00 88.06 164 LEU A C 1
ATOM 1195 O O . LEU A 1 164 ? 17.328 -10.357 -16.609 1.00 88.06 164 LEU A O 1
ATOM 1199 N N . ALA A 1 165 ? 15.247 -10.184 -15.786 1.00 87.19 165 ALA A N 1
ATOM 1200 C CA . ALA A 1 165 ? 15.269 -8.729 -15.664 1.00 87.19 165 ALA A CA 1
ATOM 1201 C C . ALA A 1 165 ? 16.337 -8.255 -14.664 1.00 87.19 165 ALA A C 1
ATOM 1203 O O . ALA A 1 165 ? 17.104 -7.339 -14.968 1.00 87.19 165 ALA A O 1
ATOM 1204 N N . VAL A 1 166 ? 16.439 -8.914 -13.504 1.00 86.69 166 VAL A N 1
ATOM 1205 C CA . VAL A 1 166 ? 17.476 -8.633 -12.499 1.00 86.69 166 VAL A CA 1
ATOM 1206 C C . VAL A 1 166 ? 18.867 -8.892 -13.073 1.00 86.69 166 VAL A C 1
ATOM 1208 O O . VAL A 1 166 ? 19.746 -8.041 -12.946 1.00 86.69 166 VAL A O 1
ATOM 1211 N N . LEU A 1 167 ? 19.073 -10.019 -13.759 1.00 88.38 167 LEU A N 1
ATOM 1212 C CA . LEU A 1 167 ? 20.357 -10.334 -14.389 1.00 88.38 167 LEU A CA 1
ATOM 1213 C C . LEU A 1 167 ? 20.747 -9.307 -15.459 1.00 88.38 167 LEU A C 1
ATOM 1215 O O . LEU A 1 167 ? 21.902 -8.894 -15.512 1.00 88.38 167 LEU A O 1
ATOM 1219 N N . ALA A 1 168 ? 19.804 -8.863 -16.294 1.00 88.06 168 ALA A N 1
ATOM 1220 C CA . ALA A 1 168 ? 20.054 -7.818 -17.285 1.00 88.06 168 ALA A CA 1
ATOM 1221 C C . ALA A 1 168 ? 20.436 -6.478 -16.629 1.00 88.06 168 ALA A C 1
ATOM 1223 O O . ALA A 1 168 ? 21.380 -5.823 -17.075 1.00 88.06 168 ALA A O 1
ATOM 1224 N N . ALA A 1 169 ? 19.756 -6.090 -15.545 1.00 85.31 169 ALA A N 1
ATOM 1225 C CA . ALA A 1 169 ? 20.062 -4.870 -14.799 1.00 85.31 169 ALA A CA 1
ATOM 1226 C C . ALA A 1 169 ? 21.443 -4.932 -14.123 1.00 85.31 169 ALA A C 1
ATOM 1228 O O . ALA A 1 169 ? 22.213 -3.974 -14.204 1.00 85.31 169 ALA A O 1
ATOM 1229 N N . LEU A 1 170 ? 21.787 -6.070 -13.510 1.00 87.00 170 LEU A N 1
ATOM 1230 C CA . LEU A 1 170 ? 23.106 -6.298 -12.914 1.00 87.00 170 LEU A CA 1
ATOM 1231 C C . LEU A 1 170 ? 24.214 -6.277 -13.971 1.00 87.00 170 LEU A C 1
ATOM 1233 O O . LEU A 1 170 ? 25.235 -5.624 -13.763 1.00 87.00 170 LEU A O 1
ATOM 1237 N N . ALA A 1 171 ? 24.007 -6.926 -15.120 1.00 87.44 171 ALA A N 1
ATOM 1238 C CA . ALA A 1 171 ? 24.966 -6.915 -16.220 1.00 87.44 171 ALA A CA 1
ATOM 1239 C C . ALA A 1 171 ? 25.185 -5.493 -16.762 1.00 87.44 171 ALA A C 1
ATOM 1241 O O . ALA A 1 171 ? 26.321 -5.092 -17.009 1.00 87.44 171 ALA A O 1
ATOM 1242 N N . LEU A 1 172 ? 24.122 -4.692 -16.878 1.00 87.62 172 LEU A N 1
ATOM 1243 C CA . LEU A 1 172 ? 24.232 -3.287 -17.269 1.00 87.62 172 LEU A CA 1
ATOM 1244 C C . LEU A 1 172 ? 25.011 -2.464 -16.234 1.00 87.62 172 LEU A C 1
ATOM 1246 O O . LEU A 1 172 ? 25.899 -1.696 -16.605 1.00 87.62 172 LEU A O 1
ATOM 1250 N N . GLY A 1 173 ? 24.721 -2.649 -14.944 1.00 85.81 173 GLY A N 1
ATOM 1251 C CA . GLY A 1 173 ? 25.462 -2.013 -13.854 1.00 85.81 173 GLY A CA 1
ATOM 1252 C C . GLY A 1 173 ? 26.946 -2.387 -13.866 1.00 85.81 173 GLY A C 1
ATOM 1253 O O . GLY A 1 173 ? 27.802 -1.516 -13.715 1.00 85.81 173 GLY A O 1
ATOM 1254 N N . ALA A 1 174 ? 27.263 -3.654 -14.141 1.00 87.38 174 ALA A N 1
ATOM 1255 C CA . ALA A 1 174 ? 28.633 -4.132 -14.291 1.00 87.38 174 ALA A CA 1
ATOM 1256 C C . ALA A 1 174 ? 29.346 -3.485 -15.489 1.00 87.38 174 ALA A C 1
ATOM 1258 O O . ALA A 1 174 ? 30.499 -3.084 -15.353 1.00 87.38 174 ALA A O 1
ATOM 1259 N N . VAL A 1 175 ? 28.670 -3.305 -16.631 1.00 87.62 175 VAL A N 1
ATOM 1260 C CA . VAL A 1 175 ? 29.220 -2.563 -17.783 1.00 87.62 175 VAL A CA 1
ATOM 1261 C C . VAL A 1 175 ? 29.507 -1.108 -17.411 1.00 87.62 175 VAL A C 1
ATOM 1263 O O . VAL A 1 175 ? 30.599 -0.612 -17.687 1.00 87.62 175 VAL A O 1
ATOM 1266 N N . VAL A 1 176 ? 28.565 -0.424 -16.754 1.00 86.56 176 VAL A N 1
ATOM 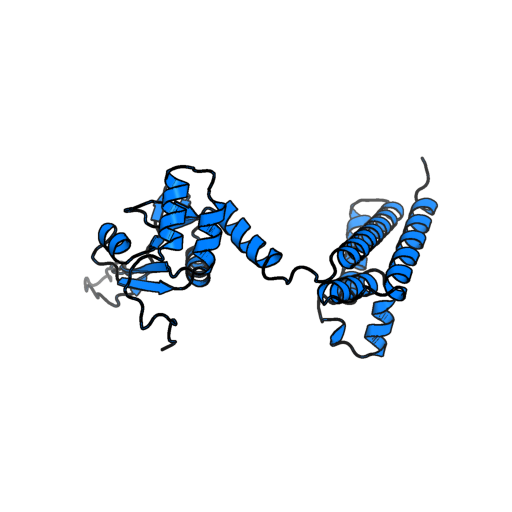1267 C CA . VAL A 1 176 ? 28.763 0.965 -16.303 1.00 86.56 176 VAL A CA 1
ATOM 1268 C C . VAL A 1 176 ? 29.949 1.050 -15.346 1.00 86.56 176 VAL A C 1
ATOM 1270 O O . VAL A 1 176 ? 30.788 1.937 -15.499 1.00 86.56 176 VAL A O 1
ATOM 1273 N N . SER A 1 177 ? 30.065 0.107 -14.410 1.00 85.31 177 SER A N 1
ATOM 1274 C CA . SER A 1 177 ? 31.200 0.025 -13.490 1.00 85.31 177 SER A CA 1
ATOM 1275 C C . SER A 1 177 ? 32.518 -0.227 -14.227 1.00 85.31 177 SER A C 1
ATOM 1277 O O . SER A 1 177 ? 33.495 0.459 -13.953 1.00 85.31 177 SER A O 1
ATOM 1279 N N . ALA A 1 178 ? 32.551 -1.157 -15.186 1.00 84.94 178 ALA A N 1
ATOM 1280 C CA . ALA A 1 178 ? 33.753 -1.500 -15.950 1.00 84.94 178 ALA A CA 1
ATOM 1281 C C . ALA A 1 178 ? 34.254 -0.339 -16.828 1.00 84.94 178 ALA A C 1
ATOM 1283 O O . ALA A 1 178 ? 35.454 -0.186 -17.043 1.00 84.94 178 ALA A O 1
ATOM 1284 N N . LEU A 1 179 ? 33.343 0.497 -17.331 1.00 83.06 179 LEU A N 1
ATOM 1285 C CA . LEU A 1 179 ? 33.674 1.671 -18.144 1.00 83.06 179 LEU A CA 1
ATOM 1286 C C . LEU A 1 179 ? 34.033 2.907 -17.301 1.00 83.06 179 LEU A C 1
ATOM 1288 O O . LEU A 1 179 ? 34.617 3.864 -17.818 1.00 83.06 179 LEU A O 1
ATOM 1292 N N . SER A 1 180 ? 33.693 2.911 -16.012 1.00 84.31 180 SER A N 1
ATOM 1293 C CA . SER A 1 180 ? 33.835 4.083 -15.149 1.00 84.31 180 SER A CA 1
ATOM 1294 C C . SER A 1 180 ? 35.117 4.031 -14.332 1.00 84.31 180 SER A C 1
ATOM 1296 O O . SER A 1 180 ? 35.263 3.230 -13.419 1.00 84.31 180 SER A O 1
ATOM 1298 N N . ARG A 1 181 ? 36.031 4.970 -14.593 1.00 77.50 181 ARG A N 1
ATOM 1299 C CA . ARG A 1 181 ? 37.288 5.085 -13.829 1.00 77.50 181 ARG A CA 1
ATOM 1300 C C . ARG A 1 181 ? 37.113 5.668 -12.423 1.00 77.50 181 ARG A C 1
ATOM 1302 O O . ARG A 1 181 ? 38.026 5.578 -11.614 1.00 77.50 181 ARG A O 1
ATOM 1309 N N . THR A 1 182 ? 35.984 6.325 -12.142 1.00 82.94 182 THR A N 1
ATOM 1310 C CA . THR A 1 182 ? 35.696 6.957 -10.844 1.00 82.94 182 THR A CA 1
ATOM 1311 C C . THR A 1 182 ? 34.213 6.862 -10.497 1.00 82.94 182 THR A C 1
ATOM 1313 O O . THR A 1 182 ? 33.360 6.827 -11.388 1.00 82.94 182 THR A O 1
ATOM 1316 N N . THR A 1 183 ? 33.885 6.924 -9.203 1.00 79.00 183 THR A N 1
ATOM 1317 C CA . THR A 1 183 ? 32.499 6.917 -8.699 1.00 79.00 183 THR A CA 1
ATOM 1318 C C . THR A 1 183 ? 31.668 8.082 -9.249 1.00 79.00 183 THR A C 1
ATOM 1320 O O . THR A 1 183 ? 30.475 7.934 -9.499 1.00 79.00 183 THR A O 1
ATOM 1323 N N . LYS A 1 184 ? 32.298 9.238 -9.506 1.00 80.00 184 LYS A N 1
ATOM 1324 C CA . LYS A 1 184 ? 31.624 10.416 -10.078 1.00 80.00 184 LYS A CA 1
ATOM 1325 C C . LYS A 1 184 ? 31.215 10.191 -11.538 1.00 80.00 184 LYS A C 1
ATOM 1327 O O . LYS A 1 184 ? 30.116 10.577 -11.927 1.00 80.00 184 LYS A O 1
ATOM 1332 N N . ILE A 1 185 ? 32.072 9.538 -12.330 1.00 82.12 185 ILE A N 1
ATOM 1333 C CA . ILE A 1 185 ? 31.763 9.165 -13.721 1.00 82.12 185 ILE A CA 1
ATOM 1334 C C . ILE A 1 185 ? 30.698 8.062 -13.746 1.00 82.12 185 ILE A C 1
ATOM 1336 O O . ILE A 1 185 ? 29.746 8.167 -14.516 1.00 82.12 185 ILE A O 1
ATOM 1340 N N . ALA A 1 186 ? 30.798 7.075 -12.849 1.00 80.88 186 ALA A N 1
ATOM 1341 C CA . ALA A 1 186 ? 29.798 6.017 -12.711 1.00 80.88 186 ALA A CA 1
ATOM 1342 C C . ALA A 1 186 ? 28.405 6.580 -12.401 1.00 80.88 186 ALA A C 1
ATOM 1344 O O . ALA A 1 186 ? 27.431 6.190 -13.040 1.00 80.88 186 ALA A O 1
ATOM 1345 N N . GLY A 1 187 ? 28.310 7.549 -11.483 1.00 78.06 187 GLY A N 1
ATOM 1346 C CA . GLY A 1 187 ? 27.049 8.223 -11.167 1.00 78.06 187 GLY A CA 1
ATOM 1347 C C . GLY A 1 187 ? 26.462 9.000 -12.352 1.00 78.06 187 GLY A C 1
ATOM 1348 O O . GLY A 1 187 ? 25.256 8.933 -12.596 1.00 78.06 187 GLY A O 1
ATOM 1349 N N . ALA A 1 188 ? 27.303 9.693 -13.128 1.00 85.69 188 ALA A N 1
ATOM 1350 C CA . ALA A 1 188 ? 26.863 10.446 -14.304 1.00 85.69 188 ALA A CA 1
ATOM 1351 C C . ALA A 1 188 ? 26.375 9.528 -15.439 1.00 85.69 188 ALA A C 1
ATOM 1353 O O . ALA A 1 188 ? 25.287 9.740 -15.976 1.00 85.69 188 ALA A O 1
ATOM 1354 N N . ILE A 1 189 ? 27.139 8.480 -15.768 1.00 85.94 189 ILE A N 1
ATOM 1355 C CA . ILE A 1 189 ? 26.760 7.491 -16.790 1.00 85.94 189 ILE A CA 1
ATOM 1356 C C . ILE A 1 189 ? 25.518 6.718 -16.341 1.00 85.94 189 ILE A C 1
ATOM 1358 O O . ILE A 1 189 ? 24.583 6.558 -17.122 1.00 85.94 189 ILE A O 1
ATOM 1362 N N . GLY A 1 190 ? 25.476 6.290 -15.077 1.00 81.19 190 GLY A N 1
ATOM 1363 C CA . GLY A 1 190 ? 24.326 5.602 -14.497 1.00 81.19 190 GLY A CA 1
ATOM 1364 C C . GLY A 1 190 ? 23.051 6.428 -14.623 1.00 81.19 190 GLY A C 1
ATOM 1365 O O . GLY A 1 190 ? 22.046 5.921 -15.111 1.00 81.19 190 GLY A O 1
ATOM 1366 N N . SER A 1 191 ? 23.114 7.722 -14.298 1.00 81.56 191 SER A N 1
ATOM 1367 C CA . SER A 1 191 ? 21.979 8.640 -14.464 1.00 81.56 191 SER A CA 1
ATOM 1368 C C . SER A 1 191 ? 21.565 8.779 -15.933 1.00 81.56 191 SER A C 1
ATOM 1370 O O . SER A 1 191 ? 20.381 8.692 -16.246 1.00 81.56 191 SER A O 1
ATOM 1372 N N . ALA A 1 192 ? 22.522 8.929 -16.853 1.00 88.25 192 ALA A N 1
ATOM 1373 C CA . ALA A 1 192 ? 22.241 9.060 -18.284 1.00 88.25 192 ALA A CA 1
ATOM 1374 C C . ALA A 1 192 ? 21.598 7.800 -18.897 1.00 88.25 192 ALA A C 1
ATOM 1376 O O . ALA A 1 192 ? 20.781 7.916 -19.805 1.00 88.25 192 ALA A O 1
ATOM 1377 N N . VAL A 1 193 ? 21.936 6.609 -18.394 1.00 87.94 193 VAL A N 1
ATOM 1378 C CA . VAL A 1 193 ? 21.343 5.325 -18.811 1.00 87.94 193 VAL A CA 1
ATOM 1379 C C . VAL A 1 193 ? 19.984 5.083 -18.143 1.00 87.94 193 VAL A C 1
ATOM 1381 O O . VAL A 1 193 ? 19.088 4.492 -18.748 1.00 87.94 193 VAL A O 1
ATOM 1384 N N . PHE A 1 194 ? 19.809 5.567 -16.914 1.00 83.38 194 PHE A N 1
ATOM 1385 C CA . PHE A 1 194 ? 18.604 5.372 -16.115 1.00 83.38 194 PHE A CA 1
ATOM 1386 C C . PHE A 1 194 ? 17.357 6.002 -16.748 1.00 83.38 194 PHE A C 1
ATOM 1388 O O . PHE A 1 194 ? 16.318 5.350 -16.819 1.00 83.38 194 PHE A O 1
ATOM 1395 N N . PHE A 1 195 ? 17.455 7.229 -17.270 1.00 87.00 195 PHE A N 1
ATOM 1396 C CA . PHE A 1 195 ? 16.310 7.913 -17.886 1.00 87.00 195 PHE A CA 1
ATOM 1397 C C . PHE A 1 195 ? 15.744 7.161 -19.114 1.00 87.00 195 PHE A C 1
ATOM 1399 O O . PHE A 1 195 ? 14.545 6.867 -19.124 1.00 87.00 195 PHE A O 1
ATOM 1406 N N . PRO A 1 196 ? 16.554 6.767 -20.119 1.00 88.50 196 PRO A N 1
ATOM 1407 C CA . PRO A 1 196 ? 16.089 5.910 -21.210 1.00 88.50 196 PRO A CA 1
ATOM 1408 C C . PRO A 1 196 ? 15.539 4.561 -20.735 1.00 88.50 196 PRO A C 1
ATOM 1410 O O . PRO A 1 196 ? 14.541 4.085 -21.276 1.00 88.50 196 PRO A O 1
ATOM 1413 N N . ALA A 1 197 ? 16.157 3.950 -19.718 1.00 86.25 197 ALA A N 1
ATOM 1414 C CA . ALA A 1 197 ? 15.693 2.683 -19.157 1.00 86.25 197 ALA A CA 1
ATOM 1415 C C . ALA A 1 197 ? 14.295 2.807 -18.529 1.00 86.25 197 ALA A C 1
ATOM 1417 O O . ALA A 1 197 ? 13.439 1.965 -18.796 1.00 86.25 197 ALA A O 1
ATOM 1418 N N . MET A 1 198 ? 14.032 3.873 -17.764 1.00 84.81 198 MET A N 1
ATOM 1419 C CA . MET A 1 198 ? 12.709 4.166 -17.196 1.00 84.81 198 MET A CA 1
ATOM 1420 C C . MET A 1 198 ? 11.645 4.371 -18.274 1.00 84.81 198 MET A C 1
ATOM 1422 O O . MET A 1 198 ? 10.524 3.876 -18.137 1.00 84.81 198 MET A O 1
ATOM 1426 N N . PHE A 1 199 ? 11.990 5.085 -19.347 1.00 87.75 199 PHE A N 1
ATOM 1427 C CA . PHE A 1 199 ? 11.085 5.275 -20.475 1.00 87.75 199 PHE A CA 1
ATOM 1428 C C . PHE A 1 199 ? 10.735 3.941 -21.137 1.00 87.75 199 PHE A C 1
ATOM 1430 O O . PHE A 1 199 ? 9.559 3.630 -21.315 1.00 87.75 199 PHE A O 1
ATOM 1437 N N . CYS A 1 200 ? 11.746 3.120 -21.433 1.00 85.50 200 CYS A N 1
ATOM 1438 C CA . CYS A 1 200 ? 11.549 1.810 -22.047 1.00 85.50 200 CYS A CA 1
ATOM 1439 C C . CYS A 1 200 ? 10.771 0.850 -21.134 1.00 85.50 200 CYS A C 1
ATOM 1441 O O . CYS A 1 200 ? 9.974 0.055 -21.614 1.00 85.50 200 CYS A O 1
ATOM 1443 N N . ALA A 1 201 ? 10.952 0.946 -19.817 1.00 82.75 201 ALA A N 1
ATOM 1444 C CA . ALA A 1 201 ? 10.176 0.181 -18.844 1.00 82.75 201 ALA A CA 1
ATOM 1445 C C . ALA A 1 201 ? 8.701 0.629 -18.748 1.00 82.75 201 ALA A C 1
ATOM 1447 O O . ALA A 1 201 ? 7.907 -0.029 -18.079 1.00 82.75 201 ALA A O 1
ATOM 1448 N N . GLY A 1 202 ? 8.322 1.735 -19.398 1.00 77.44 202 GLY A N 1
ATOM 1449 C CA . GLY A 1 202 ? 6.960 2.263 -19.387 1.00 77.44 202 GLY A CA 1
ATOM 1450 C C . GLY A 1 202 ? 6.581 2.991 -18.095 1.00 77.44 202 GLY A C 1
ATOM 1451 O O . GLY A 1 202 ? 5.399 3.076 -17.770 1.00 77.44 202 GLY A O 1
ATOM 1452 N N . VAL A 1 203 ? 7.564 3.512 -17.344 1.00 79.38 203 VAL A N 1
ATOM 1453 C CA . VAL A 1 203 ? 7.321 4.204 -16.061 1.00 79.38 203 VAL A CA 1
ATOM 1454 C C . VAL A 1 203 ? 6.617 5.551 -16.260 1.00 79.38 203 VAL A C 1
ATOM 1456 O O . VAL A 1 203 ? 5.813 5.951 -15.424 1.00 79.38 203 VAL A O 1
ATOM 1459 N N . TRP A 1 204 ? 6.896 6.258 -17.360 1.00 74.06 204 TRP A N 1
ATOM 1460 C CA . TRP A 1 204 ? 6.245 7.542 -17.671 1.00 74.06 204 TRP A CA 1
ATOM 1461 C C . TRP A 1 204 ? 4.932 7.387 -18.438 1.00 74.06 204 TRP A C 1
ATOM 1463 O O . TRP A 1 204 ? 4.021 8.189 -18.263 1.00 74.06 204 TRP A O 1
ATOM 1473 N N . ALA A 1 205 ? 4.835 6.360 -19.279 1.00 74.69 205 ALA A N 1
ATOM 1474 C CA . ALA A 1 205 ? 3.624 5.989 -19.993 1.00 74.69 205 ALA A CA 1
ATOM 1475 C C . ALA A 1 205 ? 3.618 4.465 -20.168 1.00 74.69 205 ALA A C 1
ATOM 1477 O O . ALA A 1 205 ? 4.637 3.926 -20.610 1.00 74.69 205 ALA A O 1
ATOM 1478 N N . PRO A 1 206 ? 2.514 3.763 -19.849 1.00 71.75 206 PRO A N 1
ATOM 1479 C CA . PRO A 1 206 ? 2.429 2.325 -20.064 1.00 71.75 206 PRO A CA 1
ATOM 1480 C C . PRO A 1 206 ? 2.778 1.969 -21.512 1.00 71.75 206 PRO A C 1
ATOM 1482 O O . PRO A 1 206 ? 2.265 2.582 -22.441 1.00 71.75 206 PRO A O 1
ATOM 1485 N N . VAL A 1 207 ? 3.604 0.941 -21.728 1.00 72.19 207 VAL A N 1
ATOM 1486 C CA . VAL A 1 207 ? 4.013 0.512 -23.087 1.00 72.19 207 VAL A CA 1
ATOM 1487 C C . VAL A 1 207 ? 2.800 0.240 -23.994 1.00 72.19 207 VAL A C 1
ATOM 1489 O O . VAL A 1 207 ? 2.851 0.454 -25.198 1.00 72.19 207 VAL A O 1
ATOM 1492 N N . GLN A 1 208 ? 1.676 -0.160 -23.396 1.00 69.06 208 GLN A N 1
ATOM 1493 C CA . GLN A 1 208 ? 0.405 -0.451 -24.066 1.00 69.06 208 GLN A CA 1
ATOM 1494 C C . GLN A 1 208 ? -0.264 0.778 -24.699 1.00 69.06 208 GLN A C 1
ATOM 1496 O O . GLN A 1 208 ? -1.074 0.623 -25.605 1.00 69.06 208 GLN A O 1
ATOM 1501 N N . THR A 1 209 ? 0.039 1.986 -24.220 1.00 76.44 209 THR A N 1
ATOM 1502 C CA . THR A 1 209 ? -0.524 3.232 -24.757 1.00 76.44 209 THR A CA 1
ATOM 1503 C C . THR A 1 209 ? 0.399 3.893 -25.782 1.00 76.44 209 THR A C 1
ATOM 1505 O O . THR A 1 209 ? 0.043 4.926 -26.349 1.00 76.44 209 THR A O 1
ATOM 1508 N N . MET A 1 210 ? 1.580 3.314 -26.040 1.00 80.62 210 MET A N 1
ATOM 1509 C CA . MET A 1 210 ? 2.524 3.825 -27.030 1.00 80.62 210 MET A CA 1
ATOM 1510 C C . MET A 1 210 ? 2.095 3.451 -28.461 1.00 80.62 210 MET A C 1
ATOM 1512 O O . MET A 1 210 ? 1.559 2.365 -28.672 1.00 80.62 210 MET A O 1
ATOM 1516 N N . PRO A 1 211 ? 2.384 4.297 -29.470 1.00 87.38 211 PRO A N 1
ATOM 1517 C CA . PRO A 1 211 ? 2.195 3.934 -30.875 1.00 87.38 211 PRO A CA 1
ATOM 1518 C C . PRO A 1 211 ? 2.961 2.653 -31.241 1.00 87.38 211 PRO A C 1
ATOM 1520 O O . PRO A 1 211 ? 4.099 2.473 -30.805 1.00 87.38 211 PRO A O 1
ATOM 1523 N N . ASP A 1 212 ? 2.388 1.808 -32.105 1.00 84.75 212 ASP A N 1
ATOM 1524 C CA . ASP A 1 212 ? 2.878 0.445 -32.397 1.00 84.75 212 ASP A CA 1
ATOM 1525 C C . ASP A 1 212 ? 4.367 0.369 -32.759 1.00 84.75 212 ASP A C 1
ATOM 1527 O O . ASP A 1 212 ? 5.081 -0.554 -32.361 1.00 84.75 212 ASP A O 1
ATOM 1531 N N . VAL A 1 213 ? 4.852 1.350 -33.526 1.00 87.81 213 VAL A N 1
ATOM 1532 C CA . VAL A 1 213 ? 6.260 1.425 -33.942 1.00 87.81 213 VAL A CA 1
ATOM 1533 C C . VAL A 1 213 ? 7.169 1.622 -32.731 1.00 87.81 213 VAL A C 1
ATOM 1535 O O . VAL A 1 213 ?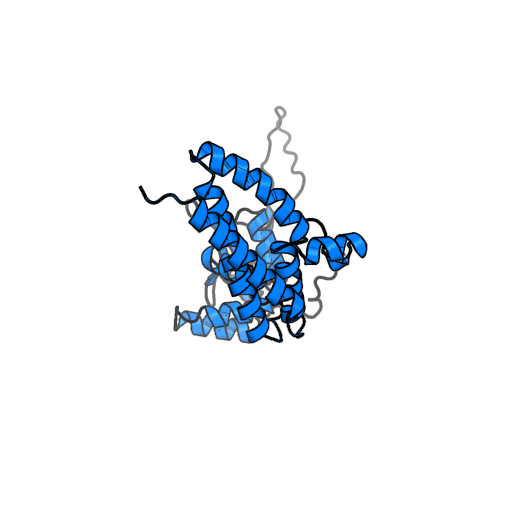 8.200 0.962 -32.615 1.00 87.81 213 VAL A O 1
ATOM 1538 N N . LEU A 1 214 ? 6.772 2.504 -31.815 1.00 84.81 214 LEU A N 1
ATOM 1539 C CA . LEU A 1 214 ? 7.541 2.824 -30.621 1.00 84.81 214 LEU A CA 1
ATOM 1540 C C . LEU A 1 214 ? 7.518 1.664 -29.623 1.00 84.81 214 LEU A C 1
ATOM 1542 O O . LEU A 1 214 ? 8.579 1.271 -29.140 1.00 84.81 214 LEU A O 1
ATOM 1546 N N . ALA A 1 215 ? 6.347 1.062 -29.395 1.00 81.75 215 ALA A N 1
ATOM 1547 C CA . ALA A 1 215 ? 6.204 -0.133 -28.564 1.00 81.75 215 ALA A CA 1
ATOM 1548 C C . ALA A 1 215 ? 7.085 -1.282 -29.081 1.00 81.75 215 ALA A C 1
ATOM 1550 O O . ALA A 1 215 ? 7.790 -1.924 -28.307 1.00 81.75 215 ALA A O 1
ATOM 1551 N N . ARG A 1 216 ? 7.144 -1.487 -30.406 1.00 85.19 216 ARG A N 1
ATOM 1552 C CA . ARG A 1 216 ? 8.004 -2.511 -31.015 1.00 85.19 216 ARG A CA 1
ATOM 1553 C C . ARG A 1 216 ? 9.488 -2.258 -30.760 1.00 85.19 216 ARG A C 1
ATOM 1555 O O . ARG A 1 216 ? 10.203 -3.195 -30.427 1.00 85.19 216 ARG A O 1
ATOM 1562 N N . ILE A 1 217 ? 9.954 -1.019 -30.921 1.00 87.31 217 ILE A N 1
ATOM 1563 C CA . ILE A 1 217 ? 11.359 -0.659 -30.669 1.00 87.31 217 ILE A CA 1
ATOM 1564 C C . ILE A 1 217 ? 11.699 -0.877 -29.190 1.00 87.31 217 ILE A C 1
ATOM 1566 O O . ILE A 1 217 ? 12.697 -1.524 -28.874 1.00 87.31 217 ILE A O 1
ATOM 1570 N N . VAL A 1 218 ? 10.844 -0.385 -28.290 1.00 86.25 218 VAL A N 1
ATOM 1571 C CA . VAL A 1 218 ? 11.002 -0.534 -26.839 1.00 86.25 218 VAL A CA 1
ATOM 1572 C C . VAL A 1 218 ? 11.003 -2.009 -26.427 1.00 86.25 218 VAL A C 1
ATOM 1574 O O . VAL A 1 218 ? 11.834 -2.404 -25.608 1.00 86.25 218 VAL A O 1
ATOM 1577 N N . GLY A 1 219 ? 10.169 -2.847 -27.044 1.00 84.69 219 GLY A N 1
ATOM 1578 C CA . GLY A 1 219 ? 10.100 -4.286 -26.782 1.00 84.69 219 GLY A CA 1
ATOM 1579 C C . GLY A 1 219 ? 11.385 -5.067 -27.098 1.00 84.69 219 GLY A C 1
ATOM 1580 O O . GLY A 1 219 ? 11.559 -6.173 -26.592 1.00 84.69 219 GLY A O 1
ATOM 1581 N N . TYR A 1 220 ? 12.316 -4.502 -27.878 1.00 89.50 220 TYR A N 1
ATOM 1582 C CA . TYR A 1 220 ? 13.647 -5.084 -28.109 1.00 89.50 220 TYR A CA 1
ATOM 1583 C C . TYR A 1 220 ? 14.720 -4.589 -27.133 1.00 89.50 220 TYR A C 1
ATOM 1585 O O . TYR A 1 220 ? 15.840 -5.103 -27.140 1.00 89.50 220 TYR A O 1
ATOM 1593 N N . THR A 1 221 ? 14.410 -3.608 -26.289 1.00 91.06 221 THR A N 1
ATOM 1594 C CA . THR A 1 221 ? 15.309 -3.153 -25.220 1.00 91.06 221 THR A CA 1
ATOM 1595 C C . THR A 1 221 ? 15.208 -4.089 -24.011 1.00 91.06 221 THR A C 1
ATOM 1597 O O . THR A 1 221 ? 14.150 -4.687 -23.798 1.00 91.06 221 THR A O 1
ATOM 1600 N N . PRO A 1 222 ? 16.256 -4.217 -23.174 1.00 88.50 222 PRO A N 1
ATOM 1601 C CA . PRO A 1 222 ? 16.215 -5.126 -22.028 1.00 88.50 222 PRO A CA 1
ATOM 1602 C C . PRO A 1 222 ? 15.101 -4.759 -21.037 1.00 88.50 222 PRO A C 1
ATOM 1604 O O . PRO A 1 222 ? 14.391 -5.634 -20.553 1.00 88.50 222 PRO A O 1
ATOM 1607 N N . PHE A 1 223 ? 14.889 -3.467 -20.777 1.00 88.12 223 PHE A N 1
ATOM 1608 C CA . PHE A 1 223 ? 13.880 -3.016 -19.816 1.00 88.12 223 PHE A CA 1
ATOM 1609 C C . PHE A 1 223 ? 12.456 -3.023 -20.381 1.00 88.12 223 PHE A C 1
ATOM 1611 O O . PHE A 1 223 ? 11.528 -3.352 -19.646 1.00 88.12 223 PHE A O 1
ATOM 1618 N N . GLY A 1 224 ? 12.275 -2.740 -21.675 1.00 87.38 2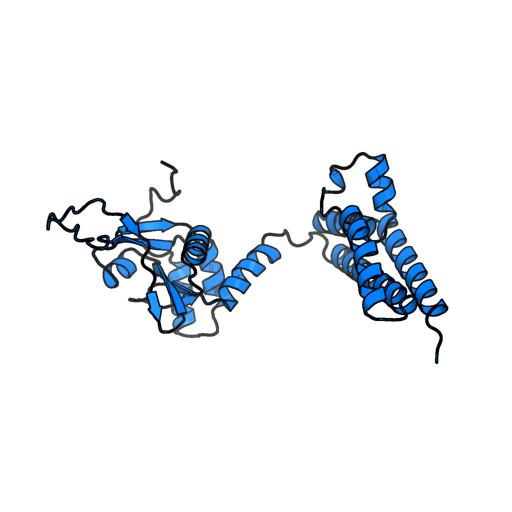24 GLY A N 1
ATOM 1619 C CA . GLY A 1 224 ? 10.968 -2.882 -22.321 1.00 87.38 224 GLY A CA 1
ATOM 1620 C C . GLY A 1 224 ? 10.539 -4.343 -22.437 1.00 87.38 224 GLY A C 1
ATOM 1621 O O . GLY A 1 224 ? 9.420 -4.689 -22.058 1.00 87.38 224 GLY A O 1
ATOM 1622 N N . ALA A 1 225 ? 11.454 -5.233 -22.837 1.00 89.12 225 ALA A N 1
ATOM 1623 C CA . ALA A 1 225 ? 11.203 -6.673 -22.858 1.00 89.12 225 ALA A CA 1
ATOM 1624 C C . ALA A 1 225 ? 10.859 -7.220 -21.461 1.00 89.12 225 ALA A C 1
ATOM 1626 O O . ALA A 1 225 ? 9.926 -8.015 -21.334 1.00 89.12 225 ALA A O 1
ATOM 1627 N N . ALA A 1 226 ? 11.571 -6.774 -20.416 1.00 87.69 226 ALA A N 1
ATOM 1628 C CA . ALA A 1 226 ? 11.288 -7.132 -19.025 1.00 87.69 226 ALA A CA 1
ATOM 1629 C C . ALA A 1 226 ? 9.894 -6.670 -18.583 1.00 87.69 226 ALA A C 1
ATOM 1631 O O . ALA A 1 226 ? 9.116 -7.480 -18.079 1.00 87.69 226 ALA A O 1
ATOM 1632 N N . ALA A 1 227 ? 9.563 -5.394 -18.803 1.00 85.50 227 ALA A N 1
ATOM 1633 C CA . ALA A 1 227 ? 8.273 -4.825 -18.422 1.00 85.50 227 ALA A CA 1
ATOM 1634 C C . ALA A 1 227 ? 7.111 -5.559 -19.105 1.00 85.50 227 ALA A C 1
ATOM 1636 O O . ALA A 1 227 ? 6.122 -5.915 -18.466 1.00 85.50 227 ALA A O 1
ATOM 1637 N N . GLU A 1 228 ? 7.236 -5.855 -20.398 1.00 87.50 228 GLU A N 1
ATOM 1638 C CA . GLU A 1 228 ? 6.211 -6.593 -21.126 1.00 87.50 228 GLU A CA 1
ATOM 1639 C C . GLU A 1 228 ? 6.098 -8.070 -20.704 1.00 87.50 228 GLU A C 1
ATOM 1641 O O . GLU A 1 228 ? 4.991 -8.617 -20.671 1.00 87.50 228 GLU A O 1
ATOM 1646 N N . ALA A 1 229 ? 7.222 -8.734 -20.415 1.00 86.94 229 ALA A N 1
ATOM 1647 C CA . ALA A 1 229 ? 7.265 -10.123 -19.955 1.00 86.94 229 ALA A CA 1
ATOM 1648 C C . ALA A 1 229 ? 6.615 -10.279 -18.571 1.00 86.94 229 ALA A C 1
ATOM 1650 O O . ALA A 1 229 ? 5.780 -11.166 -18.385 1.00 86.94 229 ALA A O 1
ATOM 1651 N N . LEU A 1 230 ? 6.943 -9.379 -17.639 1.00 84.44 230 LEU A N 1
ATOM 1652 C CA . LEU A 1 230 ? 6.350 -9.326 -16.302 1.00 84.44 230 LEU A CA 1
ATOM 1653 C C . LEU A 1 230 ? 4.854 -8.996 -16.361 1.00 84.44 230 LEU A C 1
ATOM 1655 O O . LEU A 1 230 ? 4.069 -9.664 -15.696 1.00 84.44 230 LEU A O 1
ATOM 1659 N N . ASN A 1 231 ? 4.442 -8.042 -17.205 1.00 84.81 231 ASN A N 1
ATOM 1660 C CA . ASN A 1 231 ? 3.027 -7.695 -17.376 1.00 84.81 231 ASN A CA 1
ATOM 1661 C C . ASN A 1 231 ? 2.196 -8.853 -17.948 1.00 84.81 231 ASN A C 1
ATOM 1663 O O . ASN A 1 231 ? 1.083 -9.080 -17.482 1.00 84.81 231 ASN A O 1
ATOM 1667 N N . ARG A 1 232 ? 2.720 -9.612 -18.925 1.00 84.12 232 ARG A N 1
ATOM 1668 C CA . ARG A 1 232 ? 2.010 -10.798 -19.443 1.00 84.12 232 ARG A CA 1
ATOM 1669 C C . ARG A 1 232 ? 1.874 -11.891 -18.391 1.00 84.12 232 ARG A C 1
ATOM 1671 O O . ARG A 1 232 ? 0.778 -12.398 -18.200 1.00 84.12 232 ARG A O 1
ATOM 1678 N N . ALA A 1 233 ? 2.952 -12.189 -17.668 1.00 85.12 233 ALA A N 1
ATOM 1679 C CA . ALA A 1 233 ? 2.910 -13.181 -16.598 1.00 85.12 233 ALA A CA 1
ATOM 1680 C C . ALA A 1 233 ? 1.996 -12.764 -15.435 1.00 85.12 233 ALA A C 1
ATOM 1682 O O . ALA A 1 233 ? 1.330 -13.608 -14.835 1.00 85.12 233 ALA A O 1
ATOM 1683 N N . ALA A 1 234 ? 1.921 -11.461 -15.149 1.00 79.00 234 ALA A N 1
ATOM 1684 C CA . ALA A 1 234 ? 0.968 -10.899 -14.199 1.00 79.00 234 ALA A CA 1
ATOM 1685 C C . ALA A 1 234 ? -0.487 -11.056 -14.668 1.00 79.00 234 ALA A C 1
ATOM 1687 O O . ALA A 1 234 ? -1.357 -11.319 -13.844 1.00 79.00 234 ALA A O 1
ATOM 1688 N N . ALA A 1 235 ? -0.738 -10.953 -15.977 1.00 81.12 235 ALA A N 1
ATOM 1689 C CA . ALA A 1 235 ? -2.048 -11.173 -16.592 1.00 81.12 235 ALA A CA 1
ATOM 1690 C C . ALA A 1 235 ? -2.423 -12.662 -16.775 1.00 81.12 235 ALA A C 1
ATOM 1692 O O . ALA A 1 235 ? -3.512 -12.942 -17.263 1.00 81.12 235 ALA A O 1
ATOM 1693 N N . GLY A 1 236 ? -1.544 -13.602 -16.401 1.00 78.75 236 GLY A N 1
ATOM 1694 C CA . GLY A 1 236 ? -1.769 -15.052 -16.508 1.00 78.75 236 GLY A CA 1
ATOM 1695 C C . GLY A 1 236 ? -1.251 -15.711 -17.784 1.00 78.75 236 GLY A C 1
ATOM 1696 O O . GLY A 1 236 ? -1.226 -16.939 -17.881 1.00 78.75 236 GLY A O 1
ATOM 1697 N N . ASP A 1 237 ? -0.747 -14.919 -18.727 1.00 83.75 237 ASP A N 1
ATOM 1698 C CA . ASP A 1 237 ? -0.160 -15.415 -19.966 1.00 83.75 237 ASP A CA 1
ATOM 1699 C C . ASP A 1 237 ? 1.308 -15.816 -19.785 1.00 83.75 237 ASP A C 1
ATOM 1701 O O . ASP A 1 237 ? 2.044 -15.258 -18.970 1.00 83.75 237 ASP A O 1
ATOM 1705 N N . TRP A 1 238 ? 1.799 -16.731 -20.628 1.00 86.69 238 TRP A N 1
ATOM 1706 C CA . TRP A 1 238 ? 3.239 -16.986 -20.698 1.00 86.69 238 TRP A CA 1
ATOM 1707 C C . TRP A 1 238 ? 3.999 -15.703 -21.108 1.00 86.69 238 TRP A C 1
ATOM 1709 O O . TRP A 1 238 ? 3.582 -15.036 -22.063 1.00 86.69 238 TRP A O 1
ATOM 1719 N N . PRO A 1 239 ? 5.145 -15.363 -20.469 1.00 83.19 239 PRO A N 1
ATOM 1720 C CA . PRO A 1 239 ? 5.919 -14.149 -20.754 1.00 83.19 239 PRO A CA 1
ATOM 1721 C C . PRO A 1 239 ? 6.263 -13.959 -22.240 1.00 83.19 239 PRO A C 1
ATOM 1723 O O . PRO A 1 239 ? 6.430 -12.832 -22.714 1.00 83.19 239 PRO A O 1
ATOM 1726 N N . GLY A 1 240 ? 6.325 -15.070 -22.983 1.00 86.44 240 GLY A N 1
ATOM 1727 C CA . GLY A 1 240 ? 6.585 -15.134 -24.415 1.00 86.44 240 GLY A CA 1
ATOM 1728 C C . GLY A 1 240 ? 8.059 -15.401 -24.705 1.00 86.44 240 GLY A C 1
ATOM 1729 O O . GLY A 1 240 ? 8.940 -14.667 -24.258 1.00 86.44 240 GLY A O 1
ATOM 1730 N N . TRP A 1 241 ? 8.332 -16.437 -25.502 1.00 89.00 241 TRP A N 1
ATOM 1731 C CA . TRP A 1 241 ? 9.694 -16.874 -25.831 1.00 89.00 241 TRP A CA 1
ATOM 1732 C C . TRP A 1 241 ? 10.546 -15.779 -26.470 1.00 89.00 241 TRP A C 1
ATOM 1734 O O . TRP A 1 241 ? 11.732 -15.682 -26.176 1.00 89.00 241 TRP A O 1
ATOM 1744 N N . THR A 1 242 ? 9.943 -14.909 -27.281 1.00 88.19 242 THR A N 1
ATOM 1745 C CA . THR A 1 242 ? 10.644 -13.789 -27.920 1.00 88.19 242 THR A CA 1
ATOM 1746 C C . THR A 1 242 ? 11.232 -12.820 -26.894 1.00 88.19 242 THR A C 1
ATOM 1748 O O . THR A 1 242 ? 12.385 -12.431 -27.025 1.00 88.19 242 THR A O 1
ATOM 1751 N N . ARG A 1 243 ? 10.486 -12.465 -25.839 1.00 87.50 243 ARG A N 1
ATOM 1752 C CA . ARG A 1 243 ? 10.941 -11.499 -24.822 1.00 87.50 243 ARG A CA 1
ATOM 1753 C C . ARG A 1 243 ? 11.953 -12.107 -23.870 1.00 87.50 243 ARG A C 1
ATOM 1755 O O . ARG A 1 243 ? 12.950 -11.470 -23.556 1.00 87.50 243 ARG A O 1
ATOM 1762 N N . LEU A 1 244 ? 11.726 -13.357 -23.467 1.00 88.94 244 LEU A N 1
ATOM 1763 C CA . LEU A 1 244 ? 12.708 -14.120 -22.699 1.00 88.94 244 LEU A CA 1
ATOM 1764 C C . LEU A 1 244 ? 14.016 -14.263 -23.492 1.00 88.94 244 LEU A C 1
ATOM 1766 O O . LEU A 1 244 ? 15.089 -14.048 -22.939 1.00 88.94 244 LEU A O 1
ATOM 1770 N N . GLY A 1 245 ? 13.928 -14.532 -24.799 1.00 90.12 245 GLY A N 1
ATOM 1771 C CA . GLY A 1 245 ? 15.077 -14.575 -25.702 1.00 90.12 245 GLY A CA 1
ATOM 1772 C C . GLY A 1 245 ? 15.810 -13.236 -25.803 1.00 90.12 245 GLY A C 1
ATOM 1773 O O . GLY A 1 245 ? 17.035 -13.213 -25.723 1.00 90.12 245 GLY A O 1
ATOM 1774 N N . VAL A 1 246 ? 15.081 -12.118 -25.905 1.00 91.69 246 VAL A N 1
ATOM 1775 C CA . VAL A 1 246 ? 15.664 -10.762 -25.887 1.00 91.69 246 VAL A CA 1
ATOM 1776 C C . VAL A 1 246 ? 16.389 -10.492 -24.568 1.00 91.69 246 VAL A C 1
ATOM 1778 O O . VAL A 1 246 ? 17.518 -10.005 -24.592 1.00 91.69 246 VAL A O 1
ATOM 1781 N N . LEU A 1 247 ? 15.792 -10.845 -23.426 1.00 89.69 247 LEU A N 1
ATOM 1782 C CA . LEU A 1 247 ? 16.430 -10.685 -22.117 1.00 89.69 247 LEU A CA 1
ATOM 1783 C C . LEU A 1 247 ? 17.711 -11.512 -22.008 1.00 89.69 247 LEU A C 1
ATOM 1785 O O . LEU A 1 247 ? 18.751 -10.965 -21.660 1.00 89.69 247 LEU A O 1
ATOM 1789 N N . VAL A 1 248 ? 17.664 -12.795 -22.374 1.00 93.00 248 VAL A N 1
ATOM 1790 C CA . VAL A 1 248 ? 18.844 -13.674 -22.375 1.00 93.00 248 VAL A CA 1
ATOM 1791 C C . VAL A 1 248 ? 19.940 -13.120 -23.288 1.00 93.00 248 VAL A C 1
ATOM 1793 O O . VAL A 1 248 ? 21.101 -13.069 -22.883 1.00 93.00 248 VAL A O 1
ATOM 1796 N N . ALA A 1 249 ? 19.584 -12.660 -24.491 1.00 93.81 249 ALA A N 1
ATOM 1797 C CA . ALA A 1 249 ? 20.534 -12.082 -25.436 1.00 93.81 249 ALA A CA 1
ATOM 1798 C C . ALA A 1 249 ? 21.204 -10.819 -24.875 1.00 93.81 249 ALA A C 1
ATOM 1800 O O . ALA A 1 249 ? 22.428 -10.698 -24.942 1.00 93.81 249 ALA A O 1
ATOM 1801 N N . TRP A 1 250 ? 20.434 -9.908 -24.272 1.00 92.94 250 TRP A N 1
ATOM 1802 C CA . TRP A 1 250 ? 20.983 -8.705 -23.643 1.00 92.94 250 TRP A CA 1
ATOM 1803 C C . TRP A 1 250 ? 21.834 -9.021 -22.421 1.00 92.94 250 TRP A C 1
ATOM 1805 O O . TRP A 1 250 ? 22.920 -8.461 -22.294 1.00 92.94 250 TRP A O 1
ATOM 1815 N N . THR A 1 251 ? 21.402 -9.929 -21.546 1.00 90.88 251 THR A N 1
ATOM 1816 C CA . THR A 1 251 ? 22.201 -10.365 -20.395 1.00 90.88 251 THR A CA 1
ATOM 1817 C C . THR A 1 251 ? 23.536 -10.945 -20.856 1.00 90.88 251 THR A C 1
ATOM 1819 O O . THR A 1 251 ? 24.577 -10.553 -20.331 1.00 90.88 251 THR A O 1
ATOM 1822 N N . ALA A 1 252 ? 23.535 -11.822 -21.864 1.00 92.75 252 ALA A N 1
ATOM 1823 C CA . ALA A 1 252 ? 24.758 -12.401 -22.413 1.00 92.75 252 ALA A CA 1
ATOM 1824 C C . ALA A 1 252 ? 25.666 -11.329 -23.039 1.00 92.75 252 ALA A C 1
ATOM 1826 O O . ALA A 1 252 ? 26.861 -11.291 -22.748 1.00 92.75 252 ALA A O 1
ATOM 1827 N N . LEU A 1 253 ? 25.100 -10.421 -23.840 1.00 92.31 253 LEU A N 1
ATOM 1828 C CA . LEU A 1 253 ? 25.842 -9.352 -24.509 1.00 92.31 253 LEU A CA 1
ATOM 1829 C C . LEU A 1 253 ? 26.452 -8.357 -23.514 1.00 92.31 253 LEU A C 1
ATOM 1831 O O . LEU A 1 253 ? 27.627 -8.016 -23.637 1.00 92.31 253 LEU A O 1
ATOM 1835 N N . LEU A 1 254 ? 25.687 -7.923 -22.510 1.00 90.31 254 LEU A N 1
ATOM 1836 C CA . LEU A 1 254 ? 26.152 -7.007 -21.466 1.00 90.31 254 LEU A CA 1
ATOM 1837 C C . LEU A 1 254 ? 27.197 -7.669 -20.567 1.00 90.31 254 LEU A C 1
ATOM 1839 O O . LEU A 1 254 ? 28.196 -7.045 -20.226 1.00 90.31 254 LEU A O 1
ATOM 1843 N N . THR A 1 255 ? 27.022 -8.946 -20.232 1.00 88.69 255 THR A N 1
ATOM 1844 C CA . THR A 1 255 ? 28.016 -9.688 -19.443 1.00 88.69 255 THR A CA 1
ATOM 1845 C C . THR A 1 255 ? 29.315 -9.871 -20.229 1.00 88.69 255 THR A C 1
ATOM 1847 O O . THR A 1 255 ? 30.397 -9.633 -19.692 1.00 88.69 255 THR A O 1
ATOM 1850 N N . ALA A 1 256 ? 29.233 -10.217 -21.518 1.00 89.00 256 ALA A N 1
ATOM 1851 C CA . ALA A 1 256 ? 30.399 -10.320 -22.394 1.00 89.00 256 ALA A CA 1
ATOM 1852 C C . ALA A 1 256 ? 31.120 -8.969 -22.532 1.00 89.00 256 ALA A C 1
ATOM 1854 O O . ALA A 1 256 ? 32.341 -8.903 -22.382 1.00 89.00 256 ALA A O 1
ATOM 1855 N N . ALA A 1 257 ? 30.368 -7.884 -22.733 1.00 87.88 257 ALA A N 1
ATOM 1856 C CA . ALA A 1 257 ? 30.882 -6.519 -22.718 1.00 87.88 257 ALA A CA 1
ATOM 1857 C C . ALA A 1 257 ? 31.621 -6.210 -21.408 1.00 87.88 257 ALA A C 1
ATOM 1859 O O . ALA A 1 257 ? 32.796 -5.844 -21.443 1.00 87.88 257 ALA A O 1
ATOM 1860 N N . ALA A 1 258 ? 30.972 -6.420 -20.260 1.00 87.12 258 ALA A N 1
ATOM 1861 C CA . ALA A 1 258 ? 31.572 -6.191 -18.951 1.00 87.12 258 ALA A CA 1
ATOM 1862 C C . ALA A 1 258 ? 32.877 -6.981 -18.805 1.00 87.12 258 ALA A C 1
ATOM 1864 O O . ALA A 1 258 ? 33.907 -6.383 -18.523 1.00 87.12 258 ALA A O 1
ATOM 1865 N N . SER A 1 259 ? 32.873 -8.284 -19.106 1.00 85.94 259 SER A N 1
ATOM 1866 C CA . SER A 1 259 ? 34.060 -9.146 -18.993 1.00 85.94 259 SER A CA 1
ATOM 1867 C C . SER A 1 259 ? 35.230 -8.716 -19.886 1.00 85.94 259 SER A C 1
ATOM 1869 O O . SER A 1 259 ? 36.386 -8.895 -19.519 1.00 85.94 259 SER A O 1
ATOM 1871 N N . ARG A 1 260 ? 34.947 -8.119 -21.049 1.00 85.06 260 ARG A N 1
ATOM 1872 C CA . ARG A 1 260 ? 35.969 -7.659 -21.995 1.00 85.06 260 ARG A CA 1
ATOM 1873 C C . ARG A 1 260 ? 36.585 -6.319 -21.591 1.00 85.06 260 ARG A C 1
ATOM 1875 O O . ARG A 1 260 ? 37.739 -6.063 -21.932 1.00 85.06 260 ARG A O 1
ATOM 1882 N N . TRP A 1 261 ? 35.834 -5.470 -20.891 1.00 79.38 261 TRP A N 1
ATOM 1883 C CA . TRP A 1 261 ? 36.322 -4.188 -20.371 1.00 79.38 261 TRP A CA 1
ATOM 1884 C C . TRP A 1 261 ? 36.862 -4.273 -18.939 1.00 79.38 261 TRP A C 1
ATOM 1886 O O . TRP A 1 261 ? 37.684 -3.439 -18.560 1.00 79.38 261 TRP A O 1
ATOM 1896 N N . PHE A 1 262 ? 36.476 -5.296 -18.175 1.00 72.25 262 PHE A N 1
ATOM 1897 C CA . PHE A 1 262 ? 37.029 -5.611 -16.861 1.00 72.25 262 PHE A CA 1
ATOM 1898 C C . PHE A 1 262 ? 38.411 -6.252 -17.038 1.00 72.25 262 PHE A C 1
ATOM 1900 O O . PHE A 1 262 ? 38.562 -7.465 -17.178 1.00 72.25 262 PHE A O 1
ATOM 1907 N N . ARG A 1 263 ? 39.444 -5.413 -17.125 1.00 63.12 263 ARG A N 1
ATOM 1908 C CA . ARG A 1 263 ? 40.833 -5.879 -17.150 1.00 63.12 263 ARG A CA 1
ATOM 1909 C C . ARG A 1 263 ? 41.175 -6.392 -15.751 1.00 63.12 263 ARG A C 1
ATOM 1911 O O . ARG A 1 263 ? 41.044 -5.645 -14.791 1.00 63.12 263 ARG A O 1
ATOM 1918 N N . TRP A 1 264 ? 41.579 -7.658 -15.662 1.00 58.12 264 TRP A N 1
ATOM 1919 C CA . TRP A 1 264 ? 42.182 -8.230 -14.460 1.00 58.12 264 TRP A CA 1
ATOM 1920 C C . TRP A 1 264 ? 43.539 -7.543 -14.240 1.00 58.12 264 TRP A C 1
ATOM 1922 O O . TRP A 1 264 ? 44.501 -7.846 -14.946 1.00 58.12 264 TRP A O 1
ATOM 1932 N N . GLU A 1 265 ? 43.574 -6.564 -13.340 1.00 42.00 265 GLU A N 1
ATOM 1933 C CA . GLU A 1 265 ? 44.776 -6.141 -12.603 1.00 42.00 265 GLU A CA 1
ATOM 1934 C C . GLU A 1 265 ? 44.743 -6.805 -11.223 1.00 42.00 265 GLU A C 1
ATOM 1936 O O . GLU A 1 265 ? 45.830 -7.188 -10.740 1.00 42.00 265 GLU A O 1
#

Secondary structure (DSSP, 8-state):
----S-TT--SPPPHHHHHHHHHHHH-TTTHHHHHHHHTT-EEEEEEEEE-------TT--------EEEPPPEEETTEEEEEEBSSHHHHHHH-TTPEEEEEEHHHHHHHHHHTT-SEEEE-TTSS--EEE-HHHHHHHHHHHHHHSSPPPSSHHHHHHHHHHHHHHHHHHHHHHHHH-SSHHHHHHHHHHHHHHHHHHTTSSS-GGGS-HHHHHHHHTSHHHHHHHHHHHHHTTS---HHHHHHHHHHHHHHHHHHHHH----

pLDDT: mean 79.17, std 14.66, range [37.91, 94.81]

Foldseek 3Di:
DDDQVCPVPPQAFDPQLVVLLVVCVVPVVSVPSNLVVLQPAKKWQWKDFDQDDFDQDPVRDTDRDDGDTDRDWDDDPPAIEGEIERGPVLVCLVPVRTDTDIHRPVVSVVSCVVVVGQWYWYSPSDPGIDICGNVNVVVSVVCCVPVVQQQQLQVVLLVLLVVLLVLLVVLQLLLLVLPDPDPVSSVVVVVVVVVVLCVLLQVVHNLVPDDPVVSVVSCLDLNNLSNQLNVCSSVVHRSDPVSSVSSVVSSVVSNVSSVVSNDDD